Protein AF-A0A4Q6BS01-F1 (afdb_monomer_lite)

Radius of gyration: 25.56 Å; chains: 1; bounding box: 91×57×60 Å

Foldseek 3Di:
DDDDDDDDDDDDDDPDPPDPPPPDDPPPPPPVPQLQPAADAQQRDQDVPGWHFDLQWFAAAPDDQVVLLVVVQLQCQARDHSVPAARADRVCPPVFGKTKFWAWAWPPRDFAPPDQAKTKTDQQIKMKIFGGHCCCRPVVRHGRNIDIFRTKIWIDHRQWTWMWTDDPFWIWIFTAGDDQFKTKGWIWIAGCAGNVGDGGDTDTSHMTIDGPVRHTPHD

Structure (mmCIF, N/CA/C/O backbone):
data_AF-A0A4Q6BS01-F1
#
_entry.id   AF-A0A4Q6BS01-F1
#
loop_
_atom_site.group_PDB
_atom_site.id
_atom_site.type_symbol
_atom_site.label_atom_id
_atom_site.label_alt_id
_atom_site.label_comp_id
_atom_site.label_asym_id
_atom_site.label_entity_id
_atom_site.label_seq_id
_atom_site.pdbx_PDB_ins_code
_atom_site.Cartn_x
_atom_site.Cartn_y
_atom_site.Cartn_z
_atom_site.occupancy
_atom_site.B_iso_or_equiv
_atom_site.auth_seq_id
_atom_site.auth_comp_id
_atom_site.auth_asym_id
_atom_site.auth_atom_id
_atom_site.pdbx_PDB_model_num
ATOM 1 N N . MET A 1 1 ? -71.228 -30.287 6.682 1.00 44.22 1 MET A N 1
ATOM 2 C CA . MET A 1 1 ? -71.135 -31.549 7.454 1.00 44.22 1 MET A CA 1
ATOM 3 C C . MET A 1 1 ? -69.656 -31.939 7.527 1.00 44.22 1 MET A C 1
ATOM 5 O O . MET A 1 1 ? -69.111 -32.359 6.525 1.00 44.22 1 MET A O 1
ATOM 9 N N . LYS A 1 2 ? -68.886 -31.459 8.516 1.00 42.69 2 LYS A N 1
ATOM 10 C CA . LYS A 1 2 ? -68.417 -32.204 9.709 1.00 42.69 2 LYS A CA 1
ATOM 11 C C . LYS A 1 2 ? -68.174 -33.703 9.475 1.00 42.69 2 LYS A C 1
ATOM 13 O O . LYS A 1 2 ? -69.153 -34.438 9.485 1.00 42.69 2 LYS A O 1
ATOM 18 N N . ARG A 1 3 ? -66.901 -34.131 9.452 1.00 52.44 3 ARG A N 1
ATOM 19 C CA . ARG A 1 3 ? -66.360 -35.173 10.353 1.00 52.44 3 ARG A CA 1
ATOM 20 C C . ARG A 1 3 ? -64.892 -34.875 10.673 1.00 52.44 3 ARG A C 1
ATOM 22 O O . ARG A 1 3 ? -64.041 -34.836 9.797 1.00 52.44 3 ARG A O 1
ATOM 29 N N . VAL A 1 4 ? -64.669 -34.607 11.953 1.00 43.66 4 VAL A N 1
ATOM 30 C CA . VAL A 1 4 ? -63.378 -34.476 12.627 1.00 43.66 4 VAL A CA 1
ATOM 31 C C . VAL A 1 4 ? -62.941 -35.890 13.005 1.00 43.66 4 VAL A C 1
ATOM 33 O O . VAL A 1 4 ? -63.754 -36.630 13.556 1.00 43.66 4 VAL A O 1
ATOM 36 N N . VAL A 1 5 ? -61.691 -36.262 12.733 1.00 62.12 5 VAL A N 1
ATOM 37 C CA . VAL A 1 5 ? -61.080 -37.481 13.282 1.00 62.12 5 VAL A CA 1
ATOM 38 C C . VAL A 1 5 ? -59.908 -37.050 14.153 1.00 62.12 5 VAL A C 1
ATOM 40 O O . VAL A 1 5 ? -58.879 -36.595 13.664 1.00 62.12 5 VAL A O 1
ATOM 43 N N . VAL A 1 6 ? -60.129 -37.143 15.462 1.00 55.44 6 VAL A N 1
ATOM 44 C CA . VAL A 1 6 ? -59.121 -37.011 16.513 1.00 55.44 6 VAL A CA 1
ATOM 45 C C . VAL A 1 6 ? -58.484 -38.385 16.687 1.00 55.44 6 VAL A C 1
ATOM 47 O O . VAL A 1 6 ? -59.189 -39.338 17.011 1.00 55.44 6 VAL A O 1
ATOM 50 N N . VAL A 1 7 ? -57.169 -38.493 16.497 1.00 61.81 7 VAL A N 1
ATOM 51 C CA . VAL A 1 7 ? -56.395 -39.651 16.962 1.00 61.81 7 VAL A CA 1
ATOM 52 C C . VAL A 1 7 ? -55.447 -39.163 18.045 1.00 61.81 7 VAL A C 1
ATOM 54 O O . VAL A 1 7 ? -54.457 -38.485 17.791 1.00 61.81 7 VAL A O 1
ATOM 57 N N . LEU A 1 8 ? -55.834 -39.492 19.272 1.00 60.53 8 LEU A N 1
ATOM 58 C CA . LEU A 1 8 ? -55.077 -39.339 20.500 1.00 60.53 8 LEU A CA 1
ATOM 59 C C . LEU A 1 8 ? -54.201 -40.594 20.642 1.00 60.53 8 LEU A C 1
ATOM 61 O O . LEU A 1 8 ? -54.739 -41.680 20.852 1.00 60.53 8 LEU A O 1
ATOM 65 N N . MET A 1 9 ? -52.877 -40.472 20.526 1.00 59.12 9 MET A N 1
ATOM 66 C CA . MET A 1 9 ? -51.959 -41.523 20.972 1.00 59.12 9 MET A CA 1
ATOM 67 C C . MET A 1 9 ? -51.029 -40.986 22.053 1.00 59.12 9 MET A C 1
ATOM 69 O O . MET A 1 9 ? -50.261 -40.048 21.860 1.00 59.12 9 MET A O 1
ATOM 73 N N . LEU A 1 10 ? -51.191 -41.610 23.212 1.00 61.59 10 LEU A N 1
ATOM 74 C CA . LEU A 1 10 ? -50.556 -41.375 24.492 1.00 61.59 10 LEU A CA 1
ATOM 75 C C . LEU A 1 10 ? -49.435 -42.418 24.650 1.00 61.59 10 LEU A C 1
ATOM 77 O O . LEU A 1 10 ? -49.728 -43.609 24.597 1.00 61.59 10 LEU A O 1
ATOM 81 N N . ALA A 1 11 ? -48.184 -42.000 24.853 1.00 53.81 11 ALA A N 1
ATOM 82 C CA . ALA A 1 11 ? -47.108 -42.843 25.399 1.00 53.81 11 ALA A CA 1
ATOM 83 C C . ALA A 1 11 ? -45.970 -41.930 25.903 1.00 53.81 11 ALA A C 1
ATOM 85 O O . ALA A 1 11 ? -45.402 -41.171 25.126 1.00 53.81 11 ALA A O 1
ATOM 86 N N . LEU A 1 12 ? -45.791 -41.785 27.227 1.00 59.19 12 LEU A N 1
ATOM 87 C CA . LEU A 1 12 ? -44.769 -42.493 28.029 1.00 59.19 12 LEU A CA 1
ATOM 88 C C . LEU A 1 12 ? 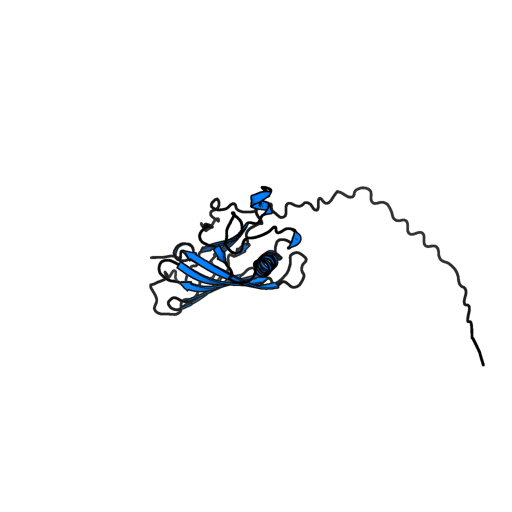-43.363 -42.303 27.419 1.00 59.19 12 LEU A C 1
ATOM 90 O O . LEU A 1 12 ? -43.044 -42.909 26.411 1.00 59.19 12 LEU A O 1
ATOM 94 N N . GLY A 1 13 ? -42.483 -41.433 27.914 1.00 49.84 13 GLY A N 1
ATOM 95 C CA . GLY A 1 13 ? -42.079 -41.279 29.309 1.00 49.84 13 GLY A CA 1
ATOM 96 C C . GLY A 1 13 ? -40.676 -41.869 29.491 1.00 49.84 13 GLY A C 1
ATOM 97 O O . GLY A 1 13 ? -40.549 -42.993 29.955 1.00 49.84 13 GLY A O 1
ATOM 98 N N . PHE A 1 14 ? -39.632 -41.110 29.139 1.00 54.34 14 PHE A N 1
ATOM 99 C CA . PHE A 1 14 ? -38.256 -41.365 29.581 1.00 54.34 14 PHE A CA 1
ATOM 100 C C . PHE A 1 14 ? -37.643 -40.056 30.086 1.00 54.34 14 PHE A C 1
ATOM 102 O O . PHE A 1 14 ? -37.253 -39.182 29.315 1.00 54.34 14 PHE A O 1
ATOM 109 N N . ALA A 1 15 ? -37.586 -39.923 31.412 1.00 51.69 15 ALA A N 1
ATOM 110 C CA . ALA A 1 15 ? -36.819 -38.894 32.095 1.00 51.69 15 ALA A CA 1
ATOM 111 C C . ALA A 1 15 ? -35.341 -39.315 32.111 1.00 51.69 15 ALA A C 1
ATOM 113 O O . ALA A 1 15 ? -34.884 -40.011 33.016 1.00 51.69 15 ALA A O 1
ATOM 114 N N . GLY A 1 16 ? -34.597 -38.917 31.080 1.00 52.47 16 GLY A N 1
ATOM 115 C CA . GLY A 1 16 ? -33.139 -38.967 31.080 1.00 52.47 16 GLY A CA 1
ATOM 116 C C . GLY A 1 16 ? -32.590 -37.747 31.811 1.00 52.47 16 GLY A C 1
ATOM 117 O O . GLY A 1 16 ? -32.533 -36.657 31.252 1.00 52.47 16 GLY A O 1
ATOM 118 N N . ILE A 1 17 ? -32.205 -37.921 33.074 1.00 55.00 17 ILE A N 1
ATOM 119 C CA . ILE A 1 17 ? -31.537 -36.892 33.873 1.00 55.00 17 ILE A CA 1
ATOM 120 C C . ILE A 1 17 ? -30.067 -36.844 33.431 1.00 55.00 17 ILE A C 1
ATOM 122 O O . ILE A 1 17 ? -29.198 -37.469 34.032 1.00 55.00 17 ILE A O 1
ATOM 126 N N . SER A 1 18 ? -29.766 -36.133 32.345 1.00 50.62 18 SER A N 1
ATOM 127 C CA . SER A 1 18 ? -28.385 -35.784 32.011 1.00 50.62 18 SER A CA 1
ATOM 128 C C . SER A 1 18 ? -27.945 -34.638 32.919 1.00 50.62 18 SER A C 1
ATOM 130 O O . SER A 1 18 ? -28.301 -33.477 32.710 1.00 50.62 18 SER A O 1
ATOM 132 N N . GLY A 1 19 ? -27.200 -34.981 33.970 1.00 41.50 19 GLY A N 1
ATOM 133 C CA . GLY A 1 19 ? -26.555 -34.018 34.848 1.00 41.50 19 GLY A CA 1
ATOM 134 C C . GLY A 1 19 ? -25.569 -33.147 34.071 1.00 41.50 19 GLY A C 1
ATOM 135 O O . GLY A 1 19 ? -24.513 -33.614 33.654 1.00 41.50 19 GLY A O 1
ATOM 136 N N . CYS A 1 20 ? -25.891 -31.863 33.923 1.00 50.00 20 CYS A N 1
ATOM 137 C CA . CYS A 1 20 ? -24.911 -30.843 33.570 1.00 50.00 20 CYS A CA 1
ATOM 138 C C . CYS A 1 20 ? -23.975 -30.665 34.772 1.00 50.00 20 CYS A C 1
ATOM 140 O O . CYS A 1 20 ? -24.284 -29.948 35.727 1.00 50.00 20 CYS A O 1
ATOM 142 N N . GLN A 1 21 ? -22.838 -31.359 34.752 1.00 46.78 21 GLN A N 1
ATOM 143 C CA . GLN A 1 21 ? -21.752 -31.079 35.678 1.00 46.78 21 GLN A CA 1
ATOM 144 C C . GLN A 1 21 ? -21.288 -29.640 35.438 1.00 46.78 21 GLN A C 1
ATOM 146 O O . GLN A 1 21 ? -20.812 -29.292 34.359 1.00 46.78 21 GLN A O 1
ATOM 151 N N . LYS A 1 22 ? -21.440 -28.789 36.459 1.00 45.00 22 LYS A N 1
ATOM 152 C CA . LYS A 1 22 ? -20.744 -27.505 36.534 1.00 45.00 22 LYS A CA 1
ATOM 153 C C . LYS A 1 22 ? -19.248 -27.790 36.434 1.00 45.00 22 LYS A C 1
ATOM 155 O O . LYS A 1 22 ? -18.639 -28.211 37.418 1.00 45.00 22 LYS A O 1
ATOM 160 N N . ALA A 1 23 ? -18.666 -27.532 35.268 1.00 41.47 23 ALA A N 1
ATOM 161 C CA . ALA A 1 23 ? -17.229 -27.403 35.120 1.00 41.47 23 ALA A CA 1
ATOM 162 C C . ALA A 1 23 ? -16.775 -26.227 36.002 1.00 41.47 23 ALA A C 1
ATOM 164 O O . ALA A 1 23 ? -16.931 -25.055 35.661 1.00 41.47 23 ALA A O 1
ATOM 165 N N . LYS A 1 24 ? -16.282 -26.549 37.201 1.00 45.69 24 LYS A N 1
ATOM 166 C CA . LYS A 1 24 ? -15.434 -25.654 37.985 1.00 45.69 24 LYS A CA 1
ATOM 167 C C . LYS A 1 24 ? -14.113 -25.526 37.224 1.00 45.69 24 LYS A C 1
ATOM 169 O O . LYS A 1 24 ? -13.590 -26.531 36.755 1.00 45.69 24 LYS A O 1
ATOM 174 N N . ASN A 1 25 ? -13.618 -24.295 37.126 1.00 47.09 25 ASN A N 1
ATOM 175 C CA . ASN A 1 25 ? -12.544 -23.822 36.242 1.00 47.09 25 ASN A CA 1
ATOM 176 C C . ASN A 1 25 ? -12.933 -23.621 34.771 1.00 47.09 25 ASN A C 1
ATOM 178 O O . ASN A 1 25 ? -12.318 -24.163 33.860 1.00 47.09 25 ASN A O 1
ATOM 182 N N . SER A 1 26 ? -13.848 -22.675 34.536 1.00 39.94 26 SER A N 1
ATOM 183 C CA . SER A 1 26 ? -13.539 -21.680 33.509 1.00 39.94 26 SER A CA 1
ATOM 184 C C . SER A 1 26 ? -12.321 -20.909 34.017 1.00 39.94 26 SER A C 1
ATOM 186 O O . SER A 1 26 ? -12.435 -19.997 34.836 1.00 39.94 26 SER A O 1
ATOM 188 N N . THR A 1 27 ? -11.131 -21.275 33.543 1.00 36.62 27 THR A N 1
ATOM 189 C CA . THR A 1 27 ? -10.145 -20.238 33.259 1.00 36.62 27 THR A CA 1
ATOM 190 C C . THR A 1 27 ? -10.916 -19.184 32.477 1.00 36.62 27 THR A C 1
ATOM 192 O O . THR A 1 27 ? -11.539 -19.505 31.461 1.00 36.62 27 THR A O 1
ATOM 195 N N . ARG A 1 28 ? -10.958 -17.943 32.976 1.00 34.41 28 ARG A N 1
ATOM 196 C CA . ARG A 1 28 ? -11.254 -16.813 32.099 1.00 34.41 28 ARG A CA 1
ATOM 197 C C . ARG A 1 28 ? -10.278 -16.971 30.941 1.00 34.41 28 ARG A C 1
ATOM 199 O O . ARG A 1 28 ? -9.092 -16.697 31.104 1.00 34.41 28 ARG A O 1
ATOM 206 N N . VAL A 1 29 ? -10.754 -17.440 29.793 1.00 41.06 29 VAL A N 1
ATOM 207 C CA . VAL A 1 29 ? -10.106 -17.068 28.550 1.00 41.06 29 VAL A CA 1
ATOM 208 C C . VAL A 1 29 ? -10.340 -15.572 28.516 1.00 41.06 29 VAL A C 1
ATOM 210 O O . VAL A 1 29 ? -11.462 -15.111 28.322 1.00 41.06 29 VAL A O 1
ATOM 213 N N . SER A 1 30 ? -9.305 -14.818 28.873 1.00 42.84 30 SER A N 1
ATOM 214 C CA . SER A 1 30 ? -9.250 -13.411 28.543 1.00 42.84 30 SER A CA 1
ATOM 215 C C . SER A 1 30 ? -9.335 -13.346 27.022 1.00 42.84 30 SER A C 1
ATOM 217 O O . SER A 1 30 ? -8.329 -13.451 26.331 1.00 42.84 30 SER A O 1
ATOM 219 N N . THR A 1 31 ? -10.547 -13.201 26.493 1.00 42.09 31 THR A N 1
ATOM 220 C CA . THR A 1 31 ? -10.791 -12.771 25.113 1.00 42.09 31 THR A CA 1
ATOM 221 C C . THR A 1 31 ? -10.512 -11.272 24.955 1.00 42.09 31 THR A C 1
ATOM 223 O O . THR A 1 31 ? -10.944 -10.660 23.991 1.00 42.09 31 THR A O 1
ATOM 226 N N . GLY A 1 32 ? -9.782 -10.666 25.898 1.00 41.50 32 GLY A N 1
ATOM 227 C CA . GLY A 1 32 ? -9.068 -9.408 25.723 1.00 41.50 32 GLY A CA 1
ATOM 228 C C . GLY A 1 32 ? -7.613 -9.667 25.338 1.00 41.50 32 GLY A C 1
ATOM 229 O O . GLY A 1 32 ? -6.714 -9.049 25.901 1.00 41.50 32 GLY A O 1
ATOM 230 N N . SER A 1 33 ? -7.354 -10.638 24.455 1.00 44.28 33 SER A N 1
ATOM 231 C CA . SER A 1 33 ? -6.044 -10.755 23.816 1.00 44.28 33 SER A CA 1
ATOM 232 C C . SER A 1 33 ? -5.773 -9.433 23.109 1.00 44.28 33 SER A C 1
ATOM 234 O O . SER A 1 33 ? -6.616 -8.981 22.341 1.00 44.28 33 SER A O 1
ATOM 236 N N . ASN A 1 34 ? -4.645 -8.792 23.413 1.00 55.47 34 ASN A N 1
ATOM 237 C CA . ASN A 1 34 ? -4.214 -7.542 22.797 1.00 55.47 34 ASN A CA 1
ATOM 238 C C . ASN A 1 34 ? -4.147 -7.689 21.266 1.00 55.47 34 ASN A C 1
ATOM 240 O O . ASN A 1 34 ? -3.080 -7.959 20.722 1.00 55.47 34 ASN A O 1
ATOM 244 N N . VAL A 1 35 ? -5.266 -7.475 20.565 1.00 66.75 35 VAL A N 1
ATOM 245 C CA . VAL A 1 35 ? -5.350 -7.512 19.091 1.00 66.75 35 VAL A CA 1
ATOM 246 C C . VAL A 1 35 ? -4.399 -6.482 18.460 1.00 66.75 35 VAL A C 1
ATOM 248 O O . VAL A 1 35 ? -4.023 -6.590 17.301 1.00 66.75 35 VAL A O 1
ATOM 251 N N . ARG A 1 36 ? -3.969 -5.499 19.260 1.00 73.19 36 ARG A N 1
ATOM 252 C CA . ARG A 1 36 ? -3.079 -4.393 18.898 1.00 73.19 36 ARG A CA 1
ATOM 253 C C . ARG A 1 36 ? -1.627 -4.557 19.376 1.00 73.19 36 ARG A C 1
ATOM 255 O O . ARG A 1 36 ? -0.789 -3.715 19.079 1.00 73.19 36 ARG A O 1
ATOM 262 N N . SER A 1 37 ? -1.282 -5.635 20.089 1.00 64.19 37 SER A N 1
ATOM 263 C CA . SER A 1 37 ? 0.108 -5.846 20.520 1.00 64.19 37 SER A CA 1
ATOM 264 C C . SER A 1 37 ? 0.974 -6.204 19.309 1.00 64.19 37 SER A C 1
ATOM 266 O O . SER A 1 37 ? 0.838 -7.285 18.742 1.00 64.19 37 SER A O 1
ATOM 268 N N . GLY A 1 38 ? 1.845 -5.279 18.894 1.00 66.69 38 GLY A N 1
ATOM 269 C CA . GLY A 1 38 ? 2.737 -5.450 17.738 1.00 66.69 38 GLY A CA 1
ATOM 270 C C . GLY A 1 38 ? 2.627 -4.366 16.664 1.00 66.69 38 GLY A C 1
ATOM 271 O O . GLY A 1 38 ? 3.300 -4.467 15.637 1.00 66.69 38 GLY A O 1
ATOM 272 N N . GLY A 1 39 ? 1.805 -3.336 16.880 1.00 62.16 39 GLY A N 1
ATOM 273 C CA . GLY A 1 39 ? 1.768 -2.160 16.020 1.00 62.16 39 GLY A CA 1
ATOM 274 C C . GLY A 1 39 ? 3.104 -1.409 15.953 1.00 62.16 39 GLY A C 1
ATOM 275 O O . GLY A 1 39 ? 3.870 -1.359 16.914 1.00 62.16 39 GLY A O 1
ATOM 276 N N . ILE A 1 40 ? 3.367 -0.791 14.804 1.00 66.62 40 ILE A N 1
ATOM 277 C CA . ILE A 1 40 ? 4.510 0.102 14.573 1.00 66.62 40 ILE A CA 1
ATOM 278 C C . ILE A 1 40 ? 4.032 1.545 14.734 1.00 66.62 40 ILE A C 1
ATOM 280 O O . ILE A 1 40 ? 3.010 1.886 14.156 1.00 66.62 40 ILE A O 1
ATOM 284 N N . ALA A 1 41 ? 4.749 2.395 15.477 1.00 66.62 41 ALA A N 1
ATOM 285 C CA . ALA A 1 41 ? 4.428 3.823 15.577 1.00 66.62 41 ALA A CA 1
ATOM 286 C C . ALA A 1 41 ? 4.931 4.620 14.346 1.00 66.62 41 ALA A C 1
ATOM 288 O O . ALA A 1 41 ? 5.978 4.273 13.779 1.00 66.62 41 ALA A O 1
ATOM 289 N N . PRO A 1 42 ? 4.262 5.725 13.947 1.00 63.09 42 PRO A N 1
ATOM 290 C CA . PRO A 1 42 ? 4.660 6.499 12.773 1.00 63.09 42 PRO A CA 1
ATOM 291 C C . PRO A 1 42 ? 6.086 7.047 12.915 1.00 63.09 42 PRO A C 1
ATOM 293 O O . PRO A 1 42 ? 6.402 7.708 13.902 1.00 63.09 42 PRO A O 1
ATOM 296 N N . GLY A 1 43 ? 6.944 6.803 11.919 1.00 59.16 43 GLY A N 1
ATOM 297 C CA . GLY A 1 43 ? 8.330 7.292 11.904 1.00 59.16 43 GLY A CA 1
ATOM 298 C C . GLY A 1 43 ? 9.287 6.601 12.885 1.00 59.16 43 GLY A C 1
ATOM 299 O O . GLY A 1 43 ? 10.441 7.009 12.976 1.00 59.16 43 GLY A O 1
ATOM 300 N N . SER A 1 44 ? 8.842 5.563 13.604 1.00 55.81 44 SER A N 1
ATOM 301 C CA . SER A 1 44 ? 9.623 4.913 14.667 1.00 55.81 44 SER A CA 1
ATOM 302 C C . SER A 1 44 ? 10.260 3.579 14.262 1.00 55.81 44 SER A C 1
ATOM 304 O O . SER A 1 44 ? 10.944 2.969 15.086 1.00 55.81 44 SER A O 1
ATOM 306 N N . THR A 1 45 ? 10.037 3.063 13.048 1.00 53.50 45 THR A N 1
ATOM 307 C CA . THR A 1 45 ? 10.466 1.691 12.728 1.00 53.50 45 THR A CA 1
ATOM 308 C C . THR A 1 45 ? 11.021 1.554 11.319 1.00 53.50 45 THR A C 1
ATOM 310 O O . THR A 1 45 ? 10.319 1.746 10.331 1.00 53.50 45 THR A O 1
ATOM 313 N N . THR A 1 46 ? 12.292 1.166 11.257 1.00 57.22 46 THR A N 1
ATOM 314 C CA . THR A 1 46 ? 12.877 0.428 10.141 1.00 57.22 46 THR A CA 1
ATOM 315 C C . THR A 1 46 ? 12.520 -1.042 10.309 1.00 57.22 46 THR A C 1
ATOM 317 O O . THR A 1 46 ? 12.838 -1.631 11.346 1.00 57.22 46 THR A O 1
ATOM 320 N N . THR A 1 47 ? 11.889 -1.663 9.312 1.00 65.62 47 THR A N 1
ATOM 321 C CA . THR A 1 47 ? 11.836 -3.136 9.259 1.0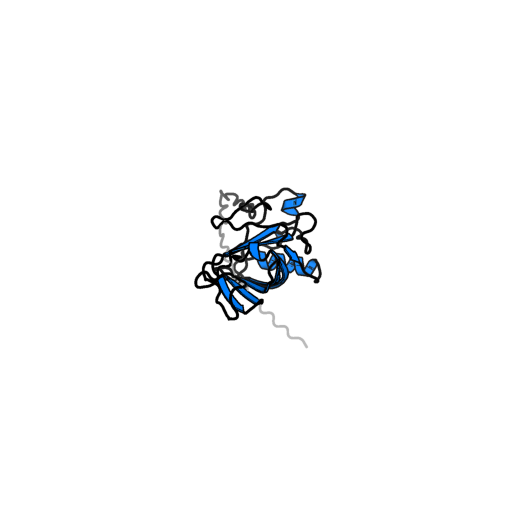0 65.62 47 THR A CA 1
ATOM 322 C C . THR A 1 47 ? 13.261 -3.712 9.277 1.00 65.62 47 THR A C 1
ATOM 324 O O . THR A 1 47 ? 14.218 -2.980 9.005 1.00 65.62 47 THR A O 1
ATOM 327 N N . PRO A 1 48 ? 13.456 -5.025 9.516 1.00 63.66 48 PRO A N 1
ATOM 328 C CA . PRO A 1 48 ? 14.775 -5.653 9.363 1.00 63.66 48 PRO A CA 1
ATOM 329 C C . PRO A 1 48 ? 15.435 -5.397 7.995 1.00 63.66 48 PRO A C 1
ATOM 331 O O . PRO A 1 48 ? 16.654 -5.440 7.873 1.00 63.66 48 PRO A O 1
ATOM 334 N N . SER A 1 49 ? 14.630 -5.104 6.972 1.00 65.94 49 SER A N 1
ATOM 335 C CA . SER A 1 49 ? 15.048 -4.746 5.615 1.00 65.94 49 SER A CA 1
ATOM 336 C C . SER A 1 49 ? 15.246 -3.243 5.371 1.00 65.94 49 SER A C 1
ATOM 338 O O . SER A 1 49 ? 15.547 -2.842 4.247 1.00 65.94 49 SER A O 1
ATOM 340 N N . GLY A 1 50 ? 15.099 -2.405 6.400 1.00 75.75 50 GLY A N 1
ATOM 341 C CA . GLY A 1 50 ? 15.302 -0.959 6.326 1.00 75.75 50 GLY A CA 1
ATOM 342 C C . GLY A 1 50 ? 14.129 -0.165 5.744 1.00 75.75 50 GLY A C 1
ATOM 343 O O . GLY A 1 50 ? 14.301 1.019 5.467 1.00 75.75 50 GLY A O 1
ATOM 344 N N . ILE A 1 51 ? 12.949 -0.771 5.560 1.00 81.94 51 ILE A N 1
ATOM 345 C CA . ILE A 1 51 ? 11.755 -0.063 5.075 1.00 81.94 51 ILE A CA 1
ATOM 346 C C . ILE A 1 51 ? 11.319 0.940 6.136 1.00 81.94 51 ILE A C 1
ATOM 348 O O . ILE A 1 51 ? 11.124 0.568 7.294 1.00 81.94 51 ILE A O 1
ATOM 352 N N . GLN A 1 52 ? 11.135 2.193 5.725 1.00 78.12 52 GLN A N 1
ATOM 353 C CA . GLN A 1 52 ? 10.602 3.257 6.567 1.00 78.12 52 GLN A CA 1
ATOM 354 C C . GLN A 1 52 ? 9.188 3.621 6.118 1.00 78.12 52 GLN A C 1
ATOM 356 O O . GLN A 1 52 ? 8.934 3.826 4.931 1.00 78.12 52 GLN A O 1
ATOM 361 N N . LEU A 1 53 ? 8.274 3.736 7.080 1.00 79.31 53 LEU A N 1
ATOM 362 C CA . LEU A 1 53 ? 6.967 4.349 6.855 1.00 79.31 53 LEU A CA 1
ATOM 363 C C . LEU A 1 53 ? 7.143 5.865 6.852 1.00 79.31 53 LEU A C 1
ATOM 365 O O . LEU A 1 53 ? 7.394 6.465 7.902 1.00 79.31 53 LEU A O 1
ATOM 369 N N . THR A 1 54 ? 7.016 6.491 5.688 1.00 67.62 54 THR A N 1
ATOM 370 C CA . THR A 1 54 ? 7.036 7.951 5.586 1.00 67.62 54 THR A CA 1
ATOM 371 C C . THR A 1 54 ? 5.614 8.490 5.717 1.00 67.62 54 THR A C 1
ATOM 373 O O . THR A 1 54 ? 4.664 7.932 5.171 1.00 67.62 54 THR A O 1
ATOM 376 N N . LYS A 1 55 ? 5.436 9.595 6.453 1.00 66.44 55 LYS A N 1
ATOM 377 C CA . LYS A 1 55 ? 4.113 10.240 6.594 1.00 66.44 55 LYS A CA 1
ATOM 378 C C . LYS A 1 55 ? 3.567 10.771 5.265 1.00 66.44 55 LYS A C 1
ATOM 380 O O . LYS A 1 55 ? 2.363 10.931 5.122 1.00 66.44 55 LYS A O 1
ATOM 385 N N . GLU A 1 56 ? 4.460 11.030 4.315 1.00 62.06 56 GLU A N 1
ATOM 386 C CA . GLU A 1 56 ? 4.149 11.486 2.959 1.00 62.06 56 GLU A CA 1
ATOM 387 C C . GLU A 1 56 ? 3.641 10.360 2.053 1.00 62.06 56 GLU A C 1
ATOM 389 O O . GLU A 1 56 ? 3.136 10.637 0.971 1.00 62.06 56 GLU A O 1
ATOM 394 N N . ALA A 1 57 ? 3.790 9.100 2.473 1.00 69.81 57 ALA A N 1
ATOM 395 C CA . ALA A 1 57 ? 3.363 7.945 1.711 1.00 69.81 57 ALA A CA 1
ATOM 396 C C . ALA A 1 57 ? 1.996 7.451 2.188 1.00 69.81 57 ALA A C 1
ATOM 398 O O . ALA A 1 57 ? 1.895 6.489 2.952 1.00 69.81 57 ALA A O 1
ATOM 399 N N . ASN A 1 58 ? 0.937 8.126 1.744 1.00 81.00 58 ASN A N 1
ATOM 400 C CA . ASN A 1 58 ? -0.429 7.851 2.173 1.00 81.00 58 ASN A CA 1
ATOM 401 C C . ASN A 1 58 ? -1.339 7.358 1.039 1.00 81.00 58 ASN A C 1
ATOM 403 O O . ASN A 1 58 ? -1.153 7.669 -0.142 1.00 81.00 58 ASN A O 1
ATOM 407 N N . VAL A 1 59 ? -2.362 6.594 1.427 1.00 82.62 59 VAL A N 1
ATOM 408 C CA . VAL A 1 59 ? -3.506 6.283 0.562 1.00 82.62 59 VAL A CA 1
ATOM 409 C C . VAL A 1 59 ? -4.591 7.323 0.788 1.00 82.62 59 VAL A C 1
ATOM 411 O O . VAL A 1 59 ? -4.953 7.628 1.923 1.00 82.62 59 VAL A O 1
ATOM 414 N N . THR A 1 60 ? -5.117 7.848 -0.310 1.00 85.94 60 THR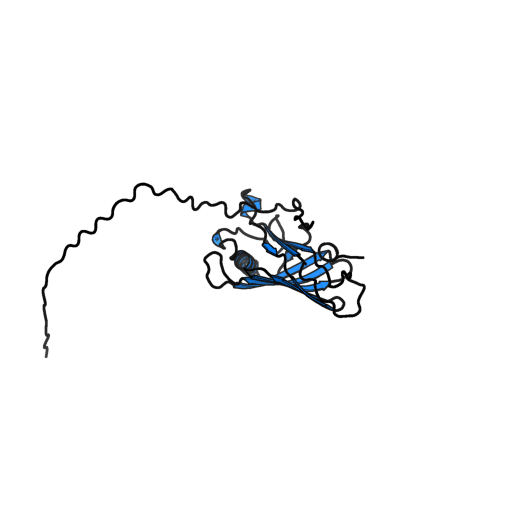 A N 1
ATOM 415 C CA . THR A 1 60 ? -6.226 8.794 -0.340 1.00 85.94 60 THR A CA 1
ATOM 416 C C . THR A 1 60 ? -7.310 8.312 -1.281 1.00 85.94 60 THR A C 1
ATOM 418 O O . THR A 1 60 ? -7.042 7.578 -2.227 1.00 85.94 60 THR A O 1
ATOM 421 N N . THR A 1 61 ? -8.550 8.732 -1.068 1.00 83.25 61 THR A N 1
ATOM 422 C CA . THR A 1 61 ? -9.613 8.488 -2.046 1.00 83.25 61 THR A CA 1
ATOM 423 C C . THR A 1 61 ? -10.499 9.714 -2.229 1.00 83.25 61 THR A C 1
ATOM 425 O O . THR A 1 61 ? -10.696 10.519 -1.309 1.00 83.25 61 THR A O 1
ATOM 428 N N . THR A 1 62 ? -11.019 9.859 -3.448 1.00 75.00 62 THR A N 1
ATOM 429 C CA . THR A 1 62 ? -12.088 10.805 -3.789 1.00 75.00 62 THR A CA 1
ATOM 430 C C . THR A 1 62 ? -13.468 10.283 -3.406 1.00 75.00 62 THR A C 1
ATOM 432 O O . THR A 1 62 ? -14.420 11.059 -3.409 1.00 75.00 62 THR A O 1
ATOM 435 N N . ASP A 1 63 ? -13.575 8.995 -3.077 1.00 85.19 63 ASP A N 1
ATOM 436 C CA . ASP A 1 63 ? -14.812 8.374 -2.616 1.00 85.19 63 ASP A CA 1
ATOM 437 C C . ASP A 1 63 ? -15.228 8.896 -1.233 1.00 85.19 63 ASP A C 1
ATOM 439 O O . ASP A 1 63 ? -14.514 9.661 -0.569 1.00 85.19 63 ASP A O 1
ATOM 443 N N . SER A 1 64 ? -16.412 8.475 -0.784 1.00 91.19 64 SER A N 1
ATOM 444 C CA . SER A 1 64 ? -16.903 8.828 0.544 1.00 91.19 64 SER A CA 1
ATOM 445 C C . SER A 1 64 ? -15.979 8.278 1.640 1.00 91.19 64 SER A C 1
ATOM 447 O O . SER A 1 64 ? -15.364 7.217 1.512 1.00 91.19 64 SER A O 1
ATOM 449 N N . GLN A 1 65 ? -15.910 8.999 2.762 1.00 92.25 65 GLN A N 1
ATOM 450 C CA . GLN A 1 65 ? -15.195 8.549 3.961 1.00 92.25 65 GLN A CA 1
ATOM 451 C C . GLN A 1 65 ? -15.718 7.193 4.467 1.00 92.25 65 GLN A C 1
ATOM 453 O O . GLN A 1 65 ? -14.949 6.403 5.003 1.00 92.25 65 GLN A O 1
ATOM 458 N N . GLU A 1 66 ? -17.006 6.911 4.272 1.00 93.19 66 GLU A N 1
ATOM 459 C CA . GLU A 1 66 ? -17.623 5.631 4.623 1.00 93.19 66 GLU A CA 1
ATOM 460 C C . GLU A 1 66 ? -17.082 4.480 3.763 1.00 93.19 66 GLU A C 1
ATOM 462 O O . GLU A 1 66 ? -16.626 3.479 4.310 1.00 93.19 66 GLU A O 1
ATOM 467 N N . SER A 1 67 ? -17.036 4.639 2.435 1.00 92.31 67 SER A N 1
ATOM 468 C CA . SER A 1 67 ? -16.472 3.622 1.536 1.00 92.31 67 SER A CA 1
ATOM 469 C C . SER A 1 67 ? -14.990 3.377 1.814 1.00 92.31 67 SER A C 1
ATOM 471 O O . SER A 1 67 ? -14.542 2.232 1.808 1.00 92.31 67 SER A O 1
ATOM 473 N N . PHE A 1 68 ? -14.235 4.440 2.110 1.00 94.31 68 PHE A N 1
ATOM 474 C CA . PHE A 1 68 ? -12.840 4.311 2.524 1.00 94.31 68 PHE A CA 1
ATOM 475 C C . PHE A 1 68 ? -12.708 3.506 3.820 1.00 94.31 68 PHE A C 1
ATOM 477 O O . PHE A 1 68 ? -11.926 2.561 3.872 1.00 94.31 68 PHE A O 1
ATOM 484 N N . GLN A 1 69 ? -13.496 3.841 4.847 1.00 95.06 69 GLN A N 1
ATOM 485 C CA . GLN A 1 69 ? -13.483 3.139 6.131 1.00 95.06 69 GLN A CA 1
ATOM 486 C C . GLN A 1 69 ? -13.821 1.653 5.968 1.00 95.06 69 GLN A C 1
ATOM 488 O O . GLN A 1 69 ? -13.153 0.810 6.567 1.00 95.06 69 GLN A O 1
ATOM 493 N N . LEU A 1 70 ? -14.822 1.327 5.144 1.00 94.81 70 LEU A N 1
ATOM 494 C CA . LEU A 1 70 ? -15.159 -0.058 4.816 1.00 94.81 70 LEU A CA 1
ATOM 495 C C . LEU A 1 70 ? -13.975 -0.761 4.148 1.00 94.81 70 LEU A C 1
ATOM 497 O O . LEU A 1 70 ? -13.568 -1.821 4.608 1.00 94.81 70 LEU A O 1
ATOM 501 N N . GLY A 1 71 ? -13.350 -0.134 3.148 1.00 95.50 71 GLY A N 1
ATOM 502 C CA . GLY A 1 71 ? -12.173 -0.692 2.480 1.00 95.50 71 GLY A CA 1
ATOM 503 C C . GLY A 1 71 ? -10.976 -0.916 3.412 1.00 95.50 71 GLY A C 1
ATOM 504 O O . GLY A 1 71 ? -10.269 -1.910 3.265 1.00 95.50 71 GLY A O 1
ATOM 505 N N . VAL A 1 72 ? -10.754 -0.033 4.393 1.00 95.50 72 VAL A N 1
ATOM 506 C CA . VAL A 1 72 ? -9.725 -0.234 5.430 1.00 95.50 72 VAL A CA 1
ATOM 507 C C . VAL A 1 72 ? -10.068 -1.435 6.310 1.00 95.50 72 VAL A C 1
ATOM 509 O O . VAL A 1 72 ? -9.195 -2.249 6.602 1.00 95.50 72 VAL A O 1
ATOM 512 N N . GLY A 1 73 ? -11.334 -1.565 6.704 1.00 94.94 73 GLY A N 1
ATOM 513 C CA . GLY A 1 73 ? -11.826 -2.728 7.431 1.00 94.94 73 GLY A CA 1
ATOM 514 C C . GLY A 1 73 ? -11.570 -4.030 6.672 1.00 94.94 73 GLY A C 1
ATOM 515 O O . GLY A 1 73 ? -10.969 -4.951 7.208 1.00 94.94 73 GLY A O 1
ATOM 516 N N . ASP A 1 74 ? -11.952 -4.075 5.399 1.00 94.75 74 ASP A N 1
ATOM 517 C CA . ASP A 1 74 ? -11.811 -5.231 4.502 1.00 94.75 74 ASP A CA 1
ATOM 518 C C . ASP A 1 74 ? -10.356 -5.652 4.284 1.00 94.75 74 ASP A C 1
ATOM 520 O O . ASP A 1 74 ? -10.048 -6.846 4.242 1.00 94.75 74 ASP A O 1
ATOM 524 N N . LEU A 1 75 ? -9.460 -4.669 4.174 1.00 95.38 75 LEU A N 1
ATOM 525 C CA . LEU A 1 75 ? -8.019 -4.885 4.093 1.00 95.38 75 LEU A CA 1
ATOM 526 C C . LEU A 1 75 ? -7.476 -5.552 5.367 1.00 95.38 75 LEU A C 1
ATOM 528 O O . LEU A 1 75 ? -6.611 -6.424 5.290 1.00 95.38 75 LEU A O 1
ATOM 532 N N . LEU A 1 76 ? -7.971 -5.134 6.534 1.00 93.94 76 LEU A N 1
ATOM 533 C CA . LEU A 1 76 ? -7.498 -5.584 7.843 1.00 93.94 76 LEU A CA 1
ATOM 534 C C . LEU A 1 76 ? -8.181 -6.858 8.348 1.00 93.94 76 LEU A C 1
ATOM 536 O O . LEU A 1 76 ? -7.649 -7.496 9.256 1.00 93.94 76 LEU A O 1
ATOM 540 N N . GLU A 1 77 ? -9.305 -7.261 7.752 1.00 88.94 77 GLU A N 1
ATOM 541 C CA . GLU A 1 77 ? -10.113 -8.411 8.178 1.00 88.94 77 GLU A CA 1
ATOM 542 C C . GLU A 1 77 ? -9.320 -9.720 8.259 1.00 88.94 77 GLU A C 1
ATOM 544 O O . GLU A 1 77 ? -9.699 -10.600 9.019 1.00 88.94 77 GLU A O 1
ATOM 549 N N . GLY A 1 78 ? -8.203 -9.870 7.538 1.00 84.06 78 GLY A N 1
ATOM 550 C CA . GLY A 1 78 ? -7.314 -11.034 7.676 1.00 84.06 78 GLY A CA 1
ATOM 551 C C . GLY A 1 78 ? -6.539 -11.098 9.004 1.00 84.06 78 GLY A C 1
ATOM 552 O O . GLY A 1 78 ? -5.989 -12.147 9.336 1.00 84.06 78 GLY A O 1
ATOM 553 N N . GLN A 1 79 ? -6.483 -9.997 9.758 1.00 86.19 79 GLN A N 1
ATOM 554 C CA . GLN A 1 79 ? -5.698 -9.836 10.989 1.00 86.19 79 GLN A CA 1
ATOM 555 C C . GLN A 1 79 ? -6.554 -9.413 12.191 1.00 86.19 79 GLN A C 1
ATOM 557 O O . GLN A 1 79 ? -6.329 -9.885 13.305 1.00 86.19 79 GLN A O 1
ATOM 562 N N . VAL A 1 80 ? -7.524 -8.522 11.977 1.00 89.06 80 VAL A N 1
ATOM 563 C CA . VAL A 1 80 ? -8.372 -7.934 13.018 1.00 89.06 80 VAL A CA 1
ATOM 564 C C . VAL A 1 80 ? -9.792 -7.745 12.490 1.00 89.06 80 VAL A C 1
ATOM 566 O O . VAL A 1 80 ? -9.981 -7.322 11.355 1.00 89.06 80 VAL A O 1
ATOM 569 N N . ALA A 1 81 ? -10.799 -8.043 13.315 1.00 88.31 81 ALA A N 1
ATOM 570 C CA . ALA A 1 81 ? -12.190 -7.793 12.942 1.00 88.31 81 ALA A CA 1
ATOM 571 C C . ALA A 1 81 ? -12.457 -6.287 12.804 1.00 88.31 81 ALA A C 1
ATOM 573 O O . ALA A 1 81 ? -11.960 -5.499 13.615 1.00 88.31 81 ALA A O 1
ATOM 574 N N . ARG A 1 82 ? -13.309 -5.897 11.848 1.00 89.38 82 ARG A N 1
ATOM 575 C CA . ARG A 1 82 ? -13.721 -4.499 11.609 1.00 89.38 82 ARG A CA 1
ATOM 576 C C . ARG A 1 82 ? -14.125 -3.738 12.874 1.00 89.38 82 ARG A C 1
ATOM 578 O O . ARG A 1 82 ? -13.746 -2.582 13.019 1.00 89.38 82 ARG A O 1
ATOM 585 N N . ASP A 1 83 ? -14.831 -4.385 13.801 1.00 88.50 83 ASP A N 1
ATOM 586 C CA . ASP A 1 83 ? -15.325 -3.758 15.040 1.00 88.50 83 ASP A CA 1
ATOM 587 C C . ASP A 1 83 ? -14.201 -3.289 15.982 1.00 88.50 83 ASP A C 1
ATOM 589 O O . ASP A 1 83 ? -14.428 -2.474 16.876 1.00 88.50 83 ASP A O 1
ATOM 593 N N . TYR A 1 84 ? -12.976 -3.786 15.791 1.00 89.62 84 TYR A N 1
ATOM 594 C CA . TYR A 1 84 ? -11.798 -3.366 16.548 1.00 89.62 84 TYR A CA 1
ATOM 595 C C . TYR A 1 84 ? -10.984 -2.282 15.839 1.00 89.62 84 TYR A C 1
ATOM 597 O O . TYR A 1 84 ? -9.919 -1.924 16.345 1.00 89.62 84 TYR A O 1
ATOM 605 N N . VAL A 1 85 ? -11.450 -1.760 14.702 1.00 91.81 85 VAL A N 1
ATOM 606 C CA . VAL A 1 85 ? -10.806 -0.685 13.939 1.00 91.81 85 VAL A CA 1
ATOM 607 C C . VAL A 1 85 ? -11.576 0.615 14.173 1.00 91.81 85 VAL A C 1
ATOM 609 O O . VAL A 1 85 ? -12.762 0.719 13.871 1.00 91.81 85 VAL A O 1
ATOM 612 N N . GLY A 1 86 ? -10.899 1.618 14.730 1.00 93.50 86 GLY A N 1
ATOM 613 C CA . GLY A 1 86 ? -11.444 2.962 14.904 1.00 93.50 86 GLY A CA 1
ATOM 614 C C . GLY A 1 86 ? -11.593 3.708 13.573 1.00 93.50 86 GLY A C 1
ATOM 615 O O . GLY A 1 86 ? -11.364 3.169 12.490 1.00 93.50 86 GLY A O 1
ATOM 616 N N . ALA A 1 87 ? -11.941 4.991 13.640 1.00 94.19 87 ALA A N 1
ATOM 617 C CA . ALA A 1 87 ? -12.049 5.820 12.443 1.00 94.19 87 ALA A CA 1
ATOM 618 C C . ALA A 1 87 ? -10.666 6.072 11.817 1.00 94.19 87 ALA A C 1
ATOM 620 O O . ALA A 1 87 ? -9.720 6.433 12.521 1.00 94.19 87 ALA A O 1
ATOM 621 N N . VAL A 1 88 ? -10.559 5.920 10.497 1.00 93.62 88 VAL A N 1
ATOM 622 C CA . VAL A 1 88 ? -9.326 6.104 9.719 1.00 93.62 88 VAL A CA 1
ATOM 623 C C . VAL A 1 88 ? -9.547 7.182 8.662 1.00 93.62 88 VAL A C 1
ATOM 625 O O . VAL A 1 88 ? -10.365 7.019 7.760 1.00 93.62 88 VAL A O 1
ATOM 628 N N . SER A 1 89 ? -8.817 8.296 8.744 1.00 92.69 89 SER A N 1
ATOM 629 C CA . SER A 1 89 ? -8.953 9.407 7.793 1.00 92.69 89 SER A CA 1
ATOM 630 C C . SER A 1 89 ? -8.513 9.024 6.378 1.00 92.69 89 SER A C 1
ATOM 632 O O . SER A 1 89 ? -7.401 8.536 6.166 1.00 92.69 89 SER A O 1
ATOM 634 N N . ARG A 1 90 ? -9.353 9.344 5.384 1.00 89.12 90 ARG A N 1
ATOM 635 C CA . ARG A 1 90 ? -9.037 9.196 3.950 1.00 89.12 90 ARG A CA 1
ATOM 636 C C . ARG A 1 90 ? -8.006 10.191 3.418 1.00 89.12 90 ARG A C 1
ATOM 638 O O . ARG A 1 90 ? -7.632 10.109 2.255 1.00 89.12 90 ARG A O 1
ATOM 645 N N . SER A 1 91 ? -7.611 11.186 4.208 1.00 83.56 91 SER A N 1
ATOM 646 C CA . SER A 1 91 ? -6.644 12.218 3.807 1.00 83.56 91 SER A CA 1
ATOM 647 C C . SER A 1 91 ? -5.348 12.162 4.606 1.00 83.56 91 SER A C 1
ATOM 649 O O . SER A 1 91 ? -4.527 13.065 4.482 1.00 83.56 91 SER A O 1
ATOM 651 N N . ALA A 1 92 ? -5.162 11.125 5.430 1.00 76.06 92 ALA A N 1
ATOM 652 C CA . ALA A 1 92 ? -4.084 11.048 6.415 1.00 76.06 92 ALA A CA 1
ATOM 653 C C . ALA A 1 92 ? -4.037 12.255 7.386 1.00 76.06 92 ALA A C 1
ATOM 655 O O . ALA A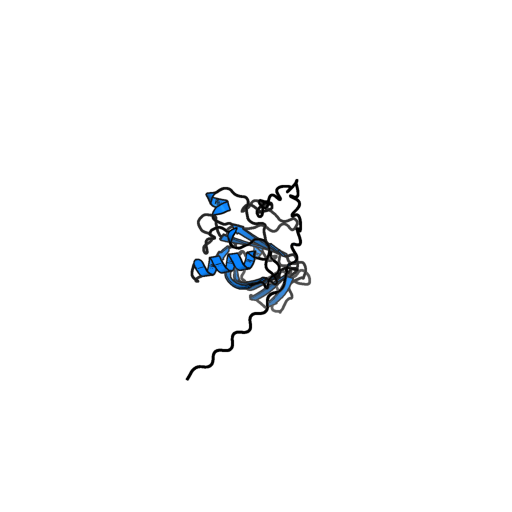 1 92 ? -2.991 12.576 7.955 1.00 76.06 92 ALA A O 1
ATOM 656 N N . SER A 1 93 ? -5.166 12.959 7.546 1.00 72.12 93 SER A N 1
ATOM 657 C CA . SER A 1 93 ? -5.284 14.091 8.466 1.00 72.12 93 SER A CA 1
ATOM 658 C C . SER A 1 93 ? -5.426 13.595 9.904 1.00 72.12 93 SER A C 1
ATOM 660 O O . SER A 1 93 ? -5.831 12.457 10.157 1.00 72.12 93 SER A O 1
ATOM 662 N N . ASP A 1 94 ? -5.085 14.457 10.862 1.00 71.50 94 ASP A N 1
ATOM 663 C CA . ASP A 1 94 ? -5.364 14.219 12.286 1.00 71.50 94 ASP A CA 1
ATOM 664 C C . ASP A 1 94 ? -4.645 12.985 12.871 1.00 71.50 94 ASP A C 1
ATOM 666 O O . ASP A 1 94 ? -5.072 12.397 13.863 1.00 71.50 94 ASP A O 1
ATOM 670 N N . GLY A 1 95 ? -3.534 12.575 12.244 1.00 79.88 95 GLY A N 1
ATOM 671 C CA . GLY A 1 95 ? -2.698 11.459 12.696 1.00 79.88 95 GLY A CA 1
ATOM 672 C C . GLY A 1 95 ? -3.278 10.064 12.436 1.00 79.88 95 GLY A C 1
ATOM 673 O O . GLY A 1 95 ? -2.682 9.083 12.873 1.00 79.88 95 GLY A O 1
ATOM 674 N N . THR A 1 96 ? -4.405 9.965 11.726 1.00 90.19 96 THR A N 1
ATOM 675 C CA . THR A 1 96 ? -5.019 8.694 11.304 1.00 90.19 96 THR A CA 1
ATOM 676 C C . THR A 1 96 ? -4.865 8.519 9.798 1.00 90.19 96 THR A C 1
ATOM 678 O O . THR A 1 96 ? -4.774 9.511 9.084 1.00 90.19 96 THR A O 1
ATOM 681 N N . GLY A 1 97 ? -4.828 7.289 9.293 1.00 92.31 97 GLY A N 1
ATOM 682 C CA . GLY A 1 97 ? -4.703 7.017 7.861 1.00 92.31 97 GLY A CA 1
ATOM 683 C C . GLY A 1 97 ? -4.050 5.675 7.550 1.00 92.31 97 GLY A C 1
ATOM 684 O O . GLY A 1 97 ? -3.678 4.918 8.448 1.00 92.31 97 GLY A O 1
ATOM 685 N N . VAL A 1 98 ? -3.884 5.413 6.255 1.00 93.00 98 VAL A N 1
ATOM 686 C CA . VAL A 1 98 ? -3.156 4.250 5.735 1.00 93.00 98 VAL A CA 1
ATOM 687 C C . VAL A 1 98 ? -1.834 4.717 5.147 1.00 93.00 98 VAL A C 1
ATOM 689 O O . VAL A 1 98 ? -1.815 5.537 4.227 1.00 93.00 98 VAL A O 1
ATOM 692 N N . PHE A 1 99 ? -0.743 4.183 5.685 1.00 91.31 99 PHE A N 1
ATOM 693 C CA . PHE A 1 99 ? 0.625 4.562 5.353 1.00 91.31 99 PHE A CA 1
ATOM 694 C C . PHE A 1 99 ? 1.356 3.386 4.728 1.00 91.31 99 PHE A C 1
ATOM 696 O O . PHE A 1 99 ? 1.223 2.250 5.190 1.00 91.31 99 PHE A O 1
ATOM 703 N N . ILE A 1 100 ? 2.139 3.669 3.693 1.00 91.50 100 ILE A N 1
ATOM 704 C CA . ILE A 1 100 ? 2.829 2.659 2.897 1.00 91.50 100 ILE A CA 1
ATOM 705 C C . ILE A 1 100 ? 4.334 2.904 2.962 1.00 91.50 100 ILE A C 1
ATOM 707 O O . ILE A 1 100 ? 4.812 4.019 2.797 1.00 91.50 100 ILE A O 1
ATOM 711 N N . GLY A 1 101 ? 5.093 1.836 3.152 1.00 91.00 101 GLY A N 1
ATOM 712 C CA . GLY A 1 101 ? 6.525 1.786 2.900 1.00 91.00 101 GLY A CA 1
ATOM 713 C C . GLY A 1 101 ? 6.828 0.542 2.081 1.00 91.00 101 GLY A C 1
ATOM 714 O O . GLY A 1 101 ? 6.086 -0.436 2.125 1.00 91.00 101 GLY A O 1
ATOM 715 N N . GLY A 1 102 ? 7.916 0.538 1.327 1.00 92.06 102 GLY A N 1
ATOM 716 C CA . GLY A 1 102 ? 8.292 -0.663 0.598 1.00 92.06 102 GLY A CA 1
ATOM 717 C C . GLY A 1 102 ? 9.724 -0.632 0.120 1.00 92.06 102 GLY A C 1
ATOM 718 O O . GLY A 1 102 ? 10.420 0.372 0.232 1.00 92.06 102 GLY A O 1
ATOM 719 N N . LYS A 1 103 ? 10.145 -1.763 -0.427 1.00 93.69 103 LYS A N 1
ATOM 720 C CA . LYS A 1 103 ? 11.409 -1.920 -1.125 1.00 93.69 103 LYS A CA 1
ATOM 721 C C . LYS A 1 103 ? 11.149 -2.772 -2.357 1.00 93.69 103 LYS A C 1
ATOM 723 O O . LYS A 1 103 ? 10.975 -3.983 -2.253 1.00 93.69 103 LYS A O 1
ATOM 728 N N . VAL A 1 104 ? 11.113 -2.128 -3.514 1.00 94.69 104 VAL A N 1
ATOM 729 C CA . VAL A 1 104 ? 10.951 -2.769 -4.813 1.00 94.69 104 VAL A CA 1
ATOM 730 C C . VAL A 1 104 ? 12.307 -2.872 -5.486 1.00 94.69 104 VAL A C 1
ATOM 732 O O . VAL A 1 104 ? 12.945 -1.869 -5.819 1.00 94.69 104 VAL A O 1
ATOM 735 N N . GLU A 1 105 ? 12.732 -4.111 -5.690 1.00 94.44 105 GLU A N 1
ATOM 736 C CA . GLU A 1 105 ? 13.892 -4.458 -6.495 1.00 94.44 105 GLU A CA 1
ATOM 737 C C . GLU A 1 105 ? 13.419 -4.941 -7.867 1.00 94.44 105 GLU A C 1
ATOM 739 O O . GLU A 1 105 ? 12.394 -5.609 -7.999 1.00 94.44 105 GLU A O 1
ATOM 744 N N . LEU A 1 106 ? 14.163 -4.583 -8.907 1.00 94.25 106 LEU A N 1
ATOM 745 C CA . LEU A 1 106 ? 13.949 -5.112 -10.247 1.00 94.25 106 LEU A CA 1
ATOM 746 C C . LEU A 1 106 ? 14.860 -6.316 -10.463 1.00 94.25 106 LEU A C 1
ATOM 748 O O . LEU A 1 106 ? 15.949 -6.395 -9.879 1.00 94.25 106 LEU A O 1
ATOM 752 N N . GLU A 1 107 ? 14.436 -7.248 -11.315 1.00 92.50 107 GLU A N 1
ATOM 753 C CA . GLU A 1 107 ? 15.285 -8.371 -11.701 1.00 92.50 107 GLU A CA 1
ATOM 754 C C . GLU A 1 107 ? 16.641 -7.877 -12.227 1.00 92.50 107 GLU A C 1
ATOM 756 O O . GLU A 1 107 ? 16.763 -6.814 -12.842 1.00 92.50 107 GLU A O 1
ATOM 761 N N . ASN A 1 108 ? 17.694 -8.641 -11.931 1.00 87.12 108 ASN A N 1
ATOM 762 C CA . ASN A 1 108 ? 19.086 -8.298 -12.246 1.00 87.12 108 ASN A CA 1
ATOM 763 C C . ASN A 1 108 ? 19.604 -7.010 -11.571 1.00 87.12 108 ASN A C 1
ATOM 765 O O . ASN A 1 108 ? 20.621 -6.458 -11.990 1.00 87.12 108 ASN A O 1
ATOM 769 N N . GLY A 1 109 ? 18.930 -6.520 -10.523 1.00 83.31 109 GLY A N 1
ATOM 770 C CA . GLY A 1 109 ? 19.373 -5.357 -9.750 1.00 83.31 109 GLY A CA 1
ATOM 771 C C . GLY A 1 109 ? 19.279 -4.034 -10.514 1.00 83.31 109 GLY A C 1
ATOM 772 O O . GLY A 1 109 ? 19.959 -3.068 -10.152 1.00 83.31 109 GLY A O 1
ATOM 773 N N . GLN A 1 110 ? 18.462 -3.988 -11.571 1.00 85.19 110 GLN A N 1
ATOM 774 C CA . GLN A 1 110 ? 18.260 -2.782 -12.363 1.00 85.19 110 GLN A CA 1
ATOM 775 C C . GLN A 1 110 ? 17.668 -1.650 -11.512 1.00 85.19 110 GLN A C 1
ATOM 777 O O . GLN A 1 110 ? 16.898 -1.868 -10.575 1.00 85.19 110 GLN A O 1
ATOM 782 N N . ARG A 1 111 ? 18.055 -0.417 -11.842 1.00 84.75 111 ARG A N 1
ATOM 783 C CA . ARG A 1 111 ? 17.514 0.802 -11.233 1.00 84.75 111 ARG A CA 1
ATOM 784 C C . ARG A 1 111 ? 16.441 1.384 -12.144 1.00 84.75 111 ARG A C 1
ATOM 786 O O . ARG A 1 111 ? 16.527 1.262 -13.368 1.00 84.75 111 ARG A O 1
ATOM 793 N N . ILE A 1 112 ? 15.449 2.035 -11.551 1.00 81.56 112 ILE A N 1
ATOM 794 C CA . ILE A 1 112 ? 14.437 2.771 -12.312 1.00 81.56 112 ILE A CA 1
ATOM 795 C C . ILE A 1 112 ? 15.077 3.946 -13.075 1.00 81.56 112 ILE A C 1
ATOM 797 O O . ILE A 1 112 ? 16.077 4.507 -12.630 1.00 81.56 112 ILE A O 1
ATOM 801 N N . GLY A 1 113 ? 14.524 4.295 -14.242 1.00 71.25 113 GLY A N 1
ATOM 802 C CA . GLY A 1 113 ? 15.029 5.380 -15.102 1.00 71.25 113 GLY A CA 1
ATOM 803 C C . GLY A 1 113 ? 16.132 4.989 -16.098 1.00 71.25 113 GLY A C 1
ATOM 804 O O . GLY A 1 113 ? 16.594 5.840 -16.849 1.00 71.25 113 GLY A O 1
ATOM 805 N N . VAL A 1 114 ? 16.546 3.715 -16.136 1.00 61.09 114 VAL A N 1
ATOM 806 C CA . VAL A 1 114 ? 17.676 3.239 -16.970 1.00 61.09 114 VAL A CA 1
ATOM 807 C C . VAL A 1 114 ? 17.228 2.407 -18.182 1.00 61.09 114 VAL A C 1
ATOM 809 O O . VAL A 1 114 ? 18.040 2.082 -19.042 1.00 61.09 114 VAL A O 1
ATOM 812 N N . SER A 1 115 ? 15.947 2.045 -18.279 1.00 60.06 115 SER A N 1
ATOM 813 C CA . SER A 1 115 ? 15.467 1.042 -19.238 1.00 60.06 115 SER A CA 1
ATOM 814 C C . SER A 1 115 ? 14.311 1.554 -20.099 1.00 60.06 115 SER A C 1
ATOM 816 O O . SER A 1 115 ? 13.280 1.964 -19.575 1.00 60.06 115 SER A O 1
ATOM 818 N N . ASN A 1 116 ? 14.459 1.442 -21.424 1.00 67.69 116 ASN A N 1
ATOM 819 C CA . ASN A 1 116 ? 13.384 1.605 -22.414 1.00 67.69 116 ASN A CA 1
ATOM 820 C C . ASN A 1 116 ? 12.616 0.285 -22.658 1.00 67.69 116 ASN A C 1
ATOM 822 O O . ASN A 1 116 ? 12.144 0.037 -23.766 1.00 67.69 116 ASN A O 1
ATOM 826 N N . GLY A 1 117 ? 12.535 -0.600 -21.661 1.00 81.50 117 GLY A N 1
ATOM 827 C CA . GLY A 1 117 ? 11.967 -1.940 -21.812 1.00 81.50 117 GLY A CA 1
ATOM 828 C C . GLY A 1 117 ? 11.168 -2.415 -20.603 1.00 81.50 117 GLY A C 1
ATOM 829 O O . GLY A 1 117 ? 11.139 -1.768 -19.556 1.00 81.50 117 GLY A O 1
ATOM 830 N N . VAL A 1 118 ? 10.522 -3.571 -20.772 1.00 91.06 118 VAL A N 1
ATOM 831 C CA . VAL A 1 118 ? 9.785 -4.257 -19.707 1.00 91.06 118 VAL A CA 1
ATOM 832 C C . VAL A 1 118 ? 10.777 -4.982 -18.802 1.00 91.06 118 VAL A C 1
ATOM 834 O O . VAL A 1 118 ? 11.577 -5.784 -19.278 1.00 91.06 118 VAL A O 1
ATOM 837 N N . VAL A 1 119 ? 10.715 -4.704 -17.504 1.00 93.62 119 VAL A N 1
ATOM 838 C CA . VAL A 1 119 ? 11.568 -5.308 -16.479 1.00 93.62 119 VAL A CA 1
ATOM 839 C C . VAL A 1 119 ? 10.689 -5.914 -15.397 1.00 93.62 119 VAL A C 1
ATOM 841 O O . VAL A 1 119 ? 9.819 -5.237 -14.854 1.00 93.62 119 VAL A O 1
ATOM 844 N N . SER A 1 120 ? 10.912 -7.178 -15.063 1.00 96.12 120 SER A N 1
ATOM 845 C CA . SER A 1 120 ? 10.173 -7.850 -13.996 1.00 96.12 120 SER A CA 1
ATOM 846 C C . SER A 1 120 ? 10.573 -7.334 -12.611 1.00 96.12 120 SER A C 1
ATOM 848 O O . SER A 1 120 ? 11.726 -6.969 -12.360 1.00 96.12 120 SER A O 1
ATOM 850 N N . VAL A 1 121 ? 9.619 -7.348 -11.684 1.00 96.56 121 VAL A N 1
ATOM 851 C CA . VAL A 1 121 ? 9.872 -7.092 -10.262 1.00 96.56 121 VAL A CA 1
ATOM 852 C C . VAL A 1 121 ? 10.493 -8.332 -9.624 1.00 96.56 121 VAL A C 1
ATOM 854 O O . VAL A 1 121 ? 9.979 -9.439 -9.781 1.00 96.56 121 VAL A O 1
ATOM 857 N N . ALA A 1 122 ? 11.573 -8.149 -8.867 1.00 96.56 122 ALA A N 1
ATOM 858 C CA . ALA A 1 122 ? 12.234 -9.231 -8.159 1.00 96.56 122 ALA A CA 1
ATOM 859 C C . ALA A 1 122 ? 11.343 -9.776 -7.030 1.00 96.56 122 ALA A C 1
ATOM 861 O O . ALA A 1 122 ? 10.729 -9.020 -6.267 1.00 96.56 122 ALA A O 1
ATOM 862 N N . ALA A 1 123 ? 11.305 -11.104 -6.899 1.00 96.62 123 ALA A N 1
ATOM 863 C CA . ALA A 1 123 ? 10.396 -11.801 -5.989 1.00 96.62 123 ALA A CA 1
ATOM 864 C C . ALA A 1 123 ? 10.613 -11.478 -4.501 1.00 96.62 123 ALA A C 1
ATOM 866 O O . ALA A 1 123 ? 9.687 -11.629 -3.708 1.00 96.62 123 ALA A O 1
ATOM 867 N N . ASN A 1 124 ? 11.814 -11.028 -4.133 1.00 94.06 124 ASN A N 1
ATOM 868 C CA . ASN A 1 124 ? 12.208 -10.605 -2.787 1.00 94.06 124 ASN A CA 1
ATOM 869 C C . ASN A 1 124 ? 11.856 -9.137 -2.475 1.00 94.06 124 ASN A C 1
ATOM 871 O O . ASN A 1 124 ? 12.333 -8.608 -1.472 1.00 94.06 124 ASN A O 1
ATOM 875 N N . SER A 1 125 ? 11.076 -8.464 -3.325 1.00 95.88 125 SER A N 1
ATOM 876 C CA . SER A 1 125 ? 10.561 -7.132 -3.008 1.00 95.88 125 SER A CA 1
ATOM 877 C C . SER A 1 125 ? 9.546 -7.200 -1.869 1.00 95.88 125 SER A C 1
ATOM 879 O O . SER A 1 125 ? 8.812 -8.178 -1.706 1.00 95.88 125 SER A O 1
ATOM 881 N N . GLU A 1 126 ? 9.485 -6.128 -1.092 1.00 95.56 126 GLU A N 1
ATOM 882 C CA . GLU A 1 126 ? 8.766 -6.089 0.173 1.00 95.56 126 GLU A CA 1
ATOM 883 C C . GLU A 1 126 ? 7.851 -4.864 0.283 1.00 95.56 126 GLU A C 1
ATOM 885 O O . GLU A 1 126 ? 8.173 -3.783 -0.216 1.00 95.56 126 GLU A O 1
ATOM 890 N N . LEU A 1 127 ? 6.725 -5.026 0.978 1.00 95.12 127 LEU A N 1
ATOM 891 C CA . LEU A 1 127 ? 5.740 -3.978 1.239 1.00 95.12 127 LEU A CA 1
ATOM 892 C C . LEU A 1 127 ? 5.332 -3.999 2.709 1.00 95.12 127 LEU A C 1
ATOM 894 O O . LEU A 1 127 ? 4.971 -5.047 3.242 1.00 95.12 127 LEU A O 1
ATOM 898 N N . LEU A 1 128 ? 5.345 -2.832 3.339 1.00 93.06 128 LEU A N 1
ATOM 899 C CA . LEU A 1 128 ? 4.854 -2.598 4.686 1.00 93.06 128 LEU A CA 1
ATOM 900 C C . LEU A 1 128 ? 3.690 -1.610 4.631 1.00 93.06 128 LEU A C 1
ATOM 902 O O . LEU A 1 128 ? 3.820 -0.518 4.081 1.00 93.06 128 LEU A O 1
ATOM 906 N N . ILE A 1 129 ? 2.570 -1.969 5.245 1.00 92.88 129 ILE A N 1
ATOM 907 C CA . ILE A 1 129 ? 1.415 -1.088 5.394 1.00 92.88 129 ILE A CA 1
ATOM 908 C C . ILE A 1 129 ? 1.079 -0.975 6.870 1.00 92.88 129 ILE A C 1
ATOM 910 O O . ILE A 1 129 ? 0.930 -1.983 7.559 1.00 92.88 129 ILE A O 1
ATOM 914 N N . ALA A 1 130 ? 0.930 0.257 7.339 1.00 92.06 130 ALA A N 1
ATOM 915 C CA . ALA A 1 130 ? 0.436 0.550 8.674 1.00 92.06 130 ALA A CA 1
ATOM 916 C C . ALA A 1 130 ? -0.867 1.339 8.587 1.00 92.06 130 ALA A C 1
ATOM 918 O O . ALA A 1 130 ? -0.997 2.265 7.783 1.00 92.06 130 ALA A O 1
ATOM 919 N N . VAL A 1 131 ? -1.813 0.981 9.449 1.00 92.50 131 VAL A N 1
ATOM 920 C CA . VAL A 1 131 ? -3.081 1.689 9.601 1.00 92.50 131 VAL A CA 1
ATOM 921 C C . VAL A 1 131 ? -3.115 2.302 10.992 1.00 92.50 131 VAL A C 1
ATOM 923 O O . VAL A 1 131 ? -3.030 1.590 11.992 1.00 92.50 131 VAL A O 1
ATOM 926 N N . TYR A 1 132 ? -3.248 3.624 11.047 1.00 91.56 132 TYR A N 1
ATOM 927 C CA . TYR A 1 132 ? -3.470 4.354 12.292 1.00 91.56 132 TYR A CA 1
ATOM 928 C C . TYR A 1 132 ? -4.906 4.842 12.325 1.00 91.56 132 TYR A C 1
ATOM 930 O O . TYR A 1 132 ? -5.375 5.485 11.386 1.00 91.56 132 TYR A O 1
ATOM 938 N N . ASP A 1 133 ? -5.593 4.559 13.418 1.00 93.00 133 ASP A N 1
ATOM 939 C CA . ASP A 1 133 ? -6.989 4.913 13.607 1.00 93.00 133 ASP A CA 1
ATOM 940 C C . ASP A 1 133 ? -7.188 5.815 14.825 1.00 93.00 133 ASP A C 1
ATOM 942 O O . ASP A 1 133 ? -6.254 6.140 15.563 1.00 93.00 133 ASP A O 1
ATOM 946 N N . SER A 1 134 ? -8.431 6.231 15.039 1.00 92.94 134 SER A N 1
ATOM 947 C CA . SER A 1 134 ? -8.802 7.089 16.157 1.00 92.94 134 SER A CA 1
ATOM 948 C C . SER A 1 134 ? -8.542 6.454 17.524 1.00 92.94 134 SER A C 1
ATOM 950 O O . SER A 1 134 ? -8.364 7.177 18.499 1.00 92.94 134 SER A O 1
ATOM 952 N N . TYR A 1 135 ? -8.518 5.121 17.640 1.00 91.31 135 TYR A N 1
ATOM 953 C CA . TYR A 1 135 ? -8.219 4.466 18.916 1.00 91.31 135 TYR A CA 1
ATOM 954 C C . TYR A 1 135 ? -6.737 4.602 19.274 1.00 91.31 135 TYR A C 1
ATOM 956 O O . TYR A 1 135 ? -6.410 4.853 20.433 1.00 91.31 135 TYR A O 1
ATOM 964 N N . TYR A 1 136 ? -5.846 4.538 18.284 1.00 85.94 136 TYR A N 1
ATOM 965 C CA . TYR A 1 136 ? -4.441 4.885 18.484 1.00 85.94 136 TYR A CA 1
ATOM 966 C C . TYR A 1 136 ? -4.280 6.364 18.875 1.00 85.94 136 TYR A C 1
ATOM 968 O O . TYR A 1 136 ? -3.698 6.673 19.914 1.00 85.94 136 TYR A O 1
ATOM 976 N N . THR A 1 137 ? -4.831 7.293 18.087 1.00 82.88 137 THR A N 1
ATOM 977 C CA . THR A 1 137 ? -4.543 8.728 18.270 1.00 82.88 137 THR A CA 1
ATOM 978 C C . THR A 1 137 ? -5.261 9.378 19.451 1.00 82.88 137 THR A C 1
ATOM 980 O O . THR A 1 137 ? -4.708 10.291 20.058 1.00 82.88 137 THR A O 1
ATOM 983 N N . GLN A 1 138 ? -6.477 8.939 19.791 1.00 84.12 138 GLN A N 1
ATOM 984 C CA . GLN A 1 138 ? -7.305 9.587 20.819 1.00 84.12 138 GLN A CA 1
ATOM 985 C C . GLN A 1 138 ? -7.293 8.843 22.153 1.00 84.12 138 GLN A C 1
ATOM 987 O O . GLN A 1 138 ? -7.430 9.470 23.200 1.00 84.12 138 GLN A O 1
ATOM 992 N N . GLN A 1 139 ? -7.153 7.516 22.126 1.00 82.31 139 GLN A N 1
ATOM 993 C CA . GLN A 1 139 ? -7.192 6.686 23.335 1.00 82.31 139 GLN A CA 1
ATOM 994 C C . GLN A 1 139 ? -5.802 6.190 23.750 1.00 82.31 139 GLN A C 1
ATOM 996 O O . GLN A 1 139 ? -5.673 5.577 24.808 1.00 82.31 139 GLN A O 1
ATOM 1001 N N . GLY A 1 140 ? -4.768 6.447 22.940 1.00 79.56 140 GLY A N 1
ATOM 1002 C CA . GLY A 1 140 ? -3.405 5.997 23.215 1.00 79.56 140 GLY A CA 1
ATOM 1003 C C . GLY A 1 140 ? -3.270 4.475 23.235 1.00 79.56 140 GLY A C 1
ATOM 1004 O O . GLY A 1 140 ? -2.373 3.961 23.901 1.00 79.56 140 GLY A O 1
ATOM 1005 N N . LEU A 1 141 ? -4.175 3.752 22.560 1.00 84.94 141 LEU A N 1
ATOM 1006 C CA . LEU A 1 141 ? -4.041 2.307 22.394 1.00 84.94 141 LEU A CA 1
ATOM 1007 C C . LEU A 1 141 ? -2.864 1.991 21.474 1.00 84.94 141 LEU A C 1
ATOM 1009 O O . LEU A 1 141 ? -2.469 2.821 20.659 1.00 84.94 141 LEU A O 1
ATOM 1013 N N . ASP A 1 142 ? -2.358 0.762 21.549 1.00 84.88 142 ASP A N 1
ATOM 1014 C CA . ASP A 1 142 ? -1.347 0.296 20.605 1.00 84.88 142 ASP A CA 1
ATOM 1015 C C . ASP A 1 142 ? -1.865 0.368 19.145 1.00 84.88 142 ASP A C 1
ATOM 1017 O O . ASP A 1 142 ? -3.078 0.249 18.894 1.00 84.88 142 ASP A O 1
ATOM 1021 N N . PRO A 1 143 ? -0.975 0.569 18.153 1.00 84.88 143 PRO A N 1
ATOM 1022 C CA . PRO A 1 143 ? -1.369 0.554 16.751 1.00 84.88 143 PRO A CA 1
ATOM 1023 C C . PRO A 1 143 ? -1.833 -0.843 16.329 1.00 84.88 143 PRO A C 1
ATOM 1025 O O . PRO A 1 143 ? -1.445 -1.855 16.912 1.00 84.88 143 PRO A O 1
ATOM 1028 N N . ILE A 1 144 ? -2.623 -0.913 15.262 1.00 89.12 144 ILE A N 1
ATOM 1029 C CA . ILE A 1 144 ? -2.944 -2.195 14.628 1.00 89.12 144 ILE A CA 1
ATOM 1030 C C . ILE A 1 144 ? -1.635 -2.810 14.093 1.00 89.12 144 ILE A C 1
ATOM 1032 O O . ILE A 1 144 ? -0.797 -2.065 13.565 1.00 89.12 144 ILE A O 1
ATOM 1036 N N . PRO A 1 145 ? -1.414 -4.135 14.231 1.00 89.25 145 PRO A N 1
ATOM 1037 C CA . PRO A 1 145 ? -0.246 -4.783 13.652 1.00 89.25 145 PRO A CA 1
ATOM 1038 C C . PRO A 1 145 ? -0.145 -4.469 12.154 1.00 89.25 145 PRO A C 1
ATOM 1040 O O . PRO A 1 145 ? -1.156 -4.481 11.454 1.00 89.25 145 PRO A O 1
ATOM 1043 N N . PRO A 1 146 ? 1.050 -4.151 11.639 1.00 91.19 146 PRO A N 1
ATOM 1044 C CA . PRO A 1 146 ? 1.196 -3.802 10.237 1.00 91.19 146 PRO A CA 1
ATOM 1045 C C . PRO A 1 146 ? 1.023 -5.031 9.334 1.00 91.19 146 PRO A C 1
ATOM 1047 O O . PRO A 1 146 ? 1.354 -6.162 9.701 1.00 91.19 146 PRO A O 1
ATOM 1050 N N . ILE A 1 147 ? 0.594 -4.795 8.097 1.00 92.56 147 ILE A N 1
ATOM 1051 C CA . ILE A 1 147 ? 0.644 -5.802 7.035 1.00 92.56 147 ILE A CA 1
ATOM 1052 C C . ILE A 1 147 ? 2.049 -5.761 6.436 1.00 92.56 147 ILE A C 1
ATOM 1054 O O . ILE A 1 147 ? 2.469 -4.731 5.907 1.00 92.56 147 ILE A O 1
ATOM 1058 N N . TYR A 1 148 ? 2.782 -6.872 6.520 1.00 93.25 148 TYR A N 1
ATOM 1059 C CA . TYR A 1 148 ? 4.139 -6.979 5.986 1.00 93.25 148 TYR A CA 1
ATOM 1060 C C . TYR A 1 148 ? 4.250 -8.137 4.993 1.00 93.25 148 TYR A C 1
ATOM 1062 O O . TYR A 1 148 ? 4.250 -9.308 5.373 1.00 93.25 148 TYR A O 1
ATOM 1070 N N . LEU A 1 149 ? 4.373 -7.792 3.713 1.00 94.88 149 LEU A N 1
ATOM 1071 C CA . LEU A 1 149 ? 4.452 -8.730 2.600 1.00 94.88 149 LEU A CA 1
ATOM 1072 C C . LEU A 1 149 ? 5.891 -8.796 2.089 1.00 94.88 149 LEU A C 1
ATOM 1074 O O . LEU A 1 149 ? 6.495 -7.769 1.792 1.00 94.88 149 LEU A O 1
ATOM 1078 N N . LYS A 1 150 ? 6.435 -10.010 1.972 1.00 95.19 150 LYS A N 1
ATOM 1079 C CA . LYS A 1 150 ? 7.841 -10.261 1.584 1.00 95.19 150 LYS A CA 1
ATOM 1080 C C . LYS A 1 150 ? 8.004 -10.959 0.236 1.00 95.19 150 LYS A C 1
ATOM 1082 O O . LYS A 1 150 ? 9.075 -11.471 -0.081 1.00 95.19 150 LYS A O 1
ATOM 1087 N N . LYS A 1 151 ? 6.908 -11.068 -0.509 1.00 96.38 151 LYS A N 1
ATOM 1088 C CA . LYS A 1 151 ? 6.877 -11.697 -1.820 1.00 96.38 151 LYS A CA 1
ATOM 1089 C C . LYS A 1 151 ? 6.170 -10.772 -2.784 1.00 96.38 151 LYS A C 1
ATOM 1091 O O . LYS A 1 151 ? 5.033 -10.378 -2.523 1.00 96.38 151 LYS A O 1
ATOM 1096 N N . ALA A 1 152 ? 6.817 -10.492 -3.906 1.00 98.06 152 ALA A N 1
ATOM 1097 C CA . ALA A 1 152 ? 6.253 -9.681 -4.970 1.00 98.06 152 ALA A CA 1
ATOM 1098 C C . ALA A 1 152 ? 6.320 -10.377 -6.330 1.00 98.06 152 ALA A C 1
ATOM 1100 O O . ALA A 1 152 ? 7.028 -11.362 -6.530 1.00 98.06 152 ALA A O 1
ATOM 1101 N N . SER A 1 153 ? 5.561 -9.838 -7.269 1.00 98.38 153 SER A N 1
ATOM 1102 C CA . SER A 1 153 ? 5.594 -10.154 -8.692 1.00 98.38 153 SER A CA 1
ATOM 1103 C C . SER A 1 153 ? 5.093 -8.940 -9.468 1.00 98.38 153 SER A C 1
ATOM 1105 O O . SER A 1 153 ? 4.485 -8.041 -8.883 1.00 98.38 153 SER A O 1
ATOM 1107 N N . GLY A 1 154 ? 5.331 -8.908 -10.774 1.00 97.38 154 GLY A N 1
ATOM 1108 C CA . GLY A 1 154 ? 4.853 -7.830 -11.630 1.00 97.38 154 GLY A CA 1
ATOM 1109 C C . GLY A 1 154 ? 5.933 -7.309 -12.558 1.00 97.38 154 GLY A C 1
ATOM 1110 O O . GLY A 1 154 ? 6.953 -7.967 -12.770 1.00 97.38 154 GLY A O 1
ATOM 1111 N N . MET A 1 155 ? 5.701 -6.129 -13.120 1.00 96.12 155 MET A N 1
ATOM 1112 C CA . MET A 1 155 ? 6.590 -5.544 -14.115 1.00 96.12 155 MET A CA 1
ATOM 1113 C C . MET A 1 155 ? 6.599 -4.018 -14.066 1.00 96.12 155 MET A C 1
ATOM 1115 O O . MET A 1 155 ? 5.623 -3.369 -13.689 1.00 96.12 155 MET A O 1
ATOM 1119 N N . VAL A 1 156 ? 7.714 -3.459 -14.514 1.00 95.19 156 VAL A N 1
ATOM 1120 C CA . VAL A 1 156 ? 7.898 -2.050 -14.838 1.00 95.19 156 VAL A CA 1
ATOM 1121 C C . VAL A 1 156 ? 8.053 -1.930 -16.349 1.00 95.19 156 VAL A C 1
ATOM 1123 O O . VAL A 1 156 ? 8.827 -2.670 -16.948 1.00 95.19 156 VAL A O 1
ATOM 1126 N N . ASN A 1 157 ? 7.323 -1.008 -16.971 1.00 93.81 157 ASN A N 1
ATOM 1127 C CA . ASN A 1 157 ? 7.409 -0.713 -18.400 1.00 93.81 157 ASN A CA 1
ATOM 1128 C C . ASN A 1 157 ? 7.447 0.805 -18.608 1.00 93.81 157 ASN A C 1
ATOM 1130 O O . ASN A 1 157 ? 6.438 1.494 -18.424 1.00 93.81 157 ASN A O 1
ATOM 1134 N N . GLY A 1 158 ? 8.622 1.330 -18.958 1.00 90.88 158 GLY A N 1
ATOM 1135 C CA . GLY A 1 158 ? 8.863 2.770 -18.995 1.00 90.88 158 GLY A CA 1
ATOM 1136 C C . GLY A 1 158 ? 8.601 3.401 -17.626 1.00 90.88 158 GLY A C 1
ATOM 1137 O O . GLY A 1 158 ? 9.212 3.008 -16.635 1.00 90.88 158 GLY A O 1
ATOM 1138 N N . ASN A 1 159 ? 7.658 4.342 -17.571 1.00 92.69 159 ASN A N 1
ATOM 1139 C CA . ASN A 1 159 ? 7.262 5.031 -16.338 1.00 92.69 159 ASN A CA 1
ATOM 1140 C C . ASN A 1 159 ? 6.093 4.353 -15.610 1.00 92.69 159 ASN A C 1
ATOM 1142 O O . ASN A 1 159 ? 5.618 4.880 -14.610 1.00 92.69 159 ASN A O 1
ATOM 1146 N N . SER A 1 160 ? 5.612 3.206 -16.094 1.00 95.12 160 SER A N 1
ATOM 1147 C CA . SER A 1 160 ? 4.507 2.476 -15.477 1.00 95.12 160 SER A CA 1
ATOM 1148 C C . SER A 1 160 ? 5.013 1.306 -14.647 1.00 95.12 160 SER A C 1
ATOM 1150 O O . SER A 1 160 ? 5.942 0.612 -15.056 1.00 95.12 160 SER A O 1
ATOM 1152 N N . ALA A 1 161 ? 4.371 1.057 -13.508 1.00 96.62 161 ALA A N 1
ATOM 1153 C CA . ALA A 1 161 ? 4.614 -0.120 -12.686 1.00 96.62 161 ALA A CA 1
ATOM 1154 C C . ALA A 1 161 ? 3.293 -0.812 -12.332 1.00 96.62 161 ALA A C 1
ATOM 1156 O O . ALA A 1 161 ? 2.322 -0.157 -11.946 1.00 96.62 161 ALA A O 1
ATOM 1157 N N . ASP A 1 162 ? 3.288 -2.137 -12.439 1.00 98.06 162 ASP A N 1
ATOM 1158 C CA . ASP A 1 162 ? 2.231 -3.019 -11.956 1.00 98.06 162 ASP A CA 1
ATOM 1159 C C . ASP A 1 162 ? 2.864 -4.053 -11.029 1.00 98.06 162 ASP A C 1
ATOM 1161 O O . ASP A 1 162 ? 3.597 -4.929 -11.489 1.00 98.06 162 ASP A O 1
ATOM 1165 N N . ILE A 1 163 ? 2.644 -3.903 -9.724 1.00 98.31 163 ILE A N 1
ATOM 1166 C CA . ILE A 1 163 ? 3.336 -4.673 -8.692 1.00 98.31 163 ILE A CA 1
ATOM 1167 C C . ILE A 1 163 ? 2.305 -5.322 -7.784 1.00 98.31 163 ILE A C 1
ATOM 1169 O O . ILE A 1 163 ? 1.494 -4.633 -7.172 1.00 98.31 163 ILE A O 1
ATOM 1173 N N . THR A 1 164 ? 2.366 -6.643 -7.658 1.00 98.62 164 THR A N 1
ATOM 1174 C CA . THR A 1 164 ? 1.529 -7.412 -6.737 1.00 98.62 164 THR A CA 1
ATOM 1175 C C . THR A 1 164 ? 2.388 -8.032 -5.650 1.00 98.62 164 THR A C 1
ATOM 1177 O O . THR A 1 164 ? 3.247 -8.869 -5.927 1.00 98.62 164 THR A O 1
ATOM 1180 N N . PHE A 1 165 ? 2.118 -7.646 -4.410 1.00 98.38 165 PHE A N 1
ATOM 1181 C CA . PHE A 1 165 ? 2.655 -8.256 -3.204 1.00 98.38 165 PHE A CA 1
ATOM 1182 C C . PHE A 1 165 ? 1.676 -9.302 -2.682 1.00 98.38 165 PHE A C 1
ATOM 1184 O O . PHE A 1 165 ? 0.465 -9.143 -2.822 1.00 98.38 165 PHE A O 1
ATOM 1191 N N . SER A 1 166 ? 2.179 -10.384 -2.095 1.00 97.06 166 SER A N 1
ATOM 1192 C CA . SER A 1 166 ? 1.334 -11.501 -1.663 1.00 97.06 166 SER A CA 1
ATOM 1193 C C . SER A 1 166 ? 1.882 -12.228 -0.446 1.00 97.06 166 SER A C 1
ATOM 1195 O O . SER A 1 166 ? 3.090 -12.246 -0.199 1.00 97.06 166 SER A O 1
ATOM 1197 N N . ASP A 1 167 ? 0.979 -12.871 0.281 1.00 94.94 167 ASP A N 1
ATOM 1198 C CA . ASP A 1 167 ? 1.278 -13.843 1.325 1.00 94.94 167 ASP A CA 1
ATOM 1199 C C . ASP A 1 167 ? 0.200 -14.949 1.357 1.00 94.94 167 ASP A C 1
ATOM 1201 O O . ASP A 1 167 ? -0.482 -15.203 0.365 1.00 94.94 167 ASP A O 1
ATOM 1205 N N . ALA A 1 168 ? 0.076 -15.662 2.480 1.00 90.81 168 ALA A N 1
ATOM 1206 C CA . ALA A 1 168 ? -0.931 -16.710 2.658 1.00 90.81 168 ALA A CA 1
ATOM 1207 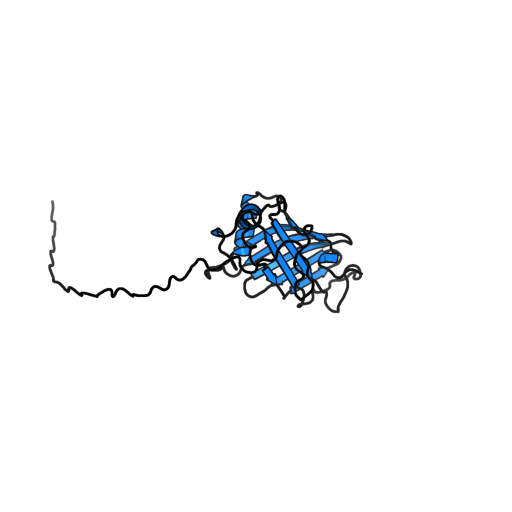C C . ALA A 1 168 ? -2.347 -16.178 2.971 1.00 90.81 168 ALA A C 1
ATOM 1209 O O . ALA A 1 168 ? -3.288 -16.971 3.058 1.00 90.81 168 ALA A O 1
ATOM 1210 N N . TYR A 1 169 ? -2.502 -14.875 3.202 1.00 91.25 169 TYR A N 1
ATOM 1211 C CA . TYR A 1 169 ? -3.753 -14.227 3.594 1.00 91.25 169 TYR A CA 1
ATOM 1212 C C . TYR A 1 169 ? -4.346 -13.381 2.473 1.00 91.25 169 TYR A C 1
ATOM 1214 O O . TYR A 1 169 ? -5.560 -13.186 2.458 1.00 91.25 169 TYR A O 1
ATOM 1222 N N . GLY A 1 170 ? -3.539 -12.918 1.521 1.00 94.88 170 GLY A N 1
ATOM 1223 C CA . GLY A 1 170 ? -4.041 -12.086 0.442 1.00 94.88 170 GLY A CA 1
ATOM 1224 C C . GLY A 1 170 ? -2.991 -11.572 -0.521 1.00 94.88 170 GLY A C 1
ATOM 1225 O O . GLY A 1 170 ? -1.827 -11.983 -0.531 1.00 94.88 170 GLY A O 1
ATOM 1226 N N . THR A 1 171 ? -3.445 -10.637 -1.346 1.00 97.50 171 THR A N 1
ATOM 1227 C CA . THR A 1 171 ? -2.606 -9.876 -2.259 1.00 97.50 171 THR A CA 1
ATOM 1228 C C . THR A 1 171 ? -2.902 -8.389 -2.164 1.00 97.50 171 THR A C 1
ATOM 1230 O O . THR A 1 171 ? -4.013 -7.969 -1.836 1.00 97.50 171 THR A O 1
ATOM 1233 N N . ILE A 1 172 ? -1.883 -7.590 -2.460 1.00 98.12 172 ILE A N 1
ATOM 1234 C CA . ILE A 1 172 ? -1.972 -6.140 -2.572 1.00 98.12 172 ILE A CA 1
ATOM 1235 C C . ILE A 1 172 ? -1.316 -5.742 -3.879 1.00 98.12 172 ILE A C 1
ATOM 1237 O O . ILE A 1 172 ? -0.151 -6.058 -4.119 1.00 98.12 172 ILE A O 1
ATOM 1241 N N . ARG A 1 173 ? -2.065 -5.035 -4.720 1.00 98.44 173 ARG A N 1
ATOM 1242 C CA . ARG A 1 173 ? -1.618 -4.575 -6.029 1.00 98.44 173 ARG A CA 1
ATOM 1243 C C . ARG A 1 173 ? -1.472 -3.061 -6.032 1.00 98.44 173 ARG A C 1
ATOM 1245 O O . ARG A 1 173 ? -2.434 -2.335 -5.782 1.00 98.44 173 ARG A O 1
ATOM 1252 N N . LEU A 1 174 ? -0.268 -2.602 -6.356 1.00 98.25 174 LEU A N 1
ATOM 1253 C CA . LEU A 1 174 ? 0.056 -1.209 -6.629 1.00 98.25 174 LEU A CA 1
ATOM 1254 C C . LEU A 1 174 ? 0.235 -1.051 -8.137 1.00 98.25 174 LEU A C 1
ATOM 1256 O O . LEU A 1 174 ? 1.195 -1.563 -8.713 1.00 98.25 174 LEU A O 1
ATOM 1260 N N . PHE A 1 175 ? -0.691 -0.339 -8.771 1.00 98.25 175 PHE A N 1
ATOM 1261 C CA . PHE A 1 175 ? -0.643 -0.066 -10.206 1.00 98.25 175 PHE A CA 1
ATOM 1262 C C . PHE A 1 175 ? -0.599 1.435 -10.456 1.00 98.25 175 PHE A C 1
ATOM 1264 O O . PHE A 1 175 ? -1.492 2.156 -10.010 1.00 98.25 175 PHE A O 1
ATOM 1271 N N . GLY A 1 176 ? 0.409 1.927 -11.173 1.00 97.38 176 GLY A N 1
ATOM 1272 C CA . GLY A 1 176 ? 0.576 3.365 -11.332 1.00 97.38 176 GLY A CA 1
ATOM 1273 C C . GLY A 1 176 ? 1.665 3.799 -12.297 1.00 97.38 176 GLY A C 1
ATOM 1274 O O . GLY A 1 176 ? 2.179 3.021 -13.104 1.00 97.38 176 GLY A O 1
ATOM 1275 N N . GLN A 1 177 ? 1.991 5.083 -12.193 1.00 96.25 177 GLN A N 1
ATOM 1276 C CA . GLN A 1 177 ? 3.076 5.735 -12.912 1.00 96.25 177 GLN A CA 1
ATOM 1277 C C . GLN A 1 177 ? 4.060 6.329 -11.907 1.00 96.25 177 GLN A C 1
ATOM 1279 O O . GLN A 1 177 ? 3.663 6.794 -10.838 1.00 96.25 177 GLN A O 1
ATOM 1284 N N . PHE A 1 178 ? 5.339 6.347 -12.252 1.00 94.81 178 PHE A N 1
ATOM 1285 C CA . PHE A 1 178 ? 6.370 7.013 -11.472 1.00 94.81 178 PHE A CA 1
ATOM 1286 C C . PHE A 1 178 ? 7.191 7.972 -12.330 1.00 94.81 178 PHE A C 1
ATOM 1288 O O . PHE A 1 178 ? 7.303 7.837 -13.546 1.00 94.81 178 PHE A O 1
ATOM 1295 N N . ASN A 1 179 ? 7.785 8.956 -11.668 1.00 92.81 179 ASN A N 1
ATOM 1296 C CA . ASN A 1 179 ? 8.817 9.824 -12.224 1.00 92.81 179 ASN A CA 1
ATOM 1297 C C . ASN A 1 179 ? 9.980 9.934 -11.219 1.00 92.81 179 ASN A C 1
ATOM 1299 O O . ASN A 1 179 ? 10.048 9.170 -10.257 1.00 92.81 179 ASN A O 1
ATOM 1303 N N . ASN A 1 180 ? 10.889 10.892 -11.403 1.00 90.12 180 ASN A N 1
ATOM 1304 C CA . ASN A 1 180 ? 12.040 11.071 -10.506 1.00 90.12 180 ASN A CA 1
ATOM 1305 C C . ASN A 1 180 ? 11.670 11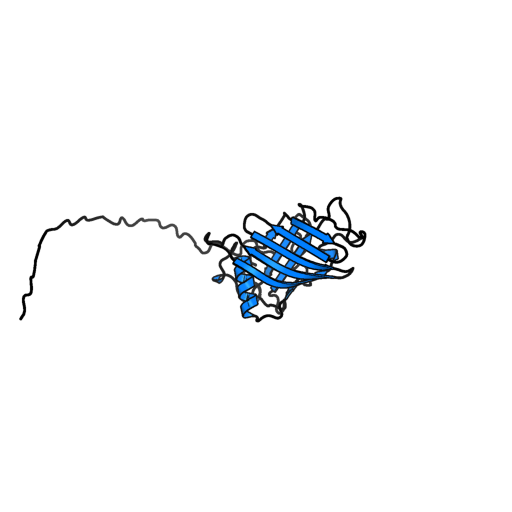.520 -9.078 1.00 90.12 180 ASN A C 1
ATOM 1307 O O . ASN A 1 180 ? 12.528 11.517 -8.202 1.00 90.12 180 ASN A O 1
ATOM 1311 N N . GLN A 1 181 ? 10.425 11.932 -8.840 1.00 92.25 181 GLN A N 1
ATOM 1312 C CA . GLN A 1 181 ? 9.959 12.460 -7.560 1.00 92.25 181 GLN A CA 1
ATOM 1313 C C . GLN A 1 181 ? 8.953 11.525 -6.894 1.00 92.25 181 GLN A C 1
ATOM 1315 O O . GLN A 1 181 ? 9.105 11.212 -5.717 1.00 92.25 181 GLN A O 1
ATOM 1320 N N . THR A 1 182 ? 7.929 11.078 -7.623 1.00 94.38 182 THR A N 1
ATOM 1321 C CA . THR A 1 182 ? 6.770 10.386 -7.048 1.00 94.38 182 THR A CA 1
ATOM 1322 C C . THR A 1 182 ? 6.355 9.157 -7.848 1.00 94.38 182 THR A C 1
ATOM 1324 O O . THR A 1 182 ? 6.287 9.216 -9.076 1.00 94.38 182 THR A O 1
ATOM 1327 N N . PHE A 1 183 ? 6.005 8.085 -7.139 1.00 95.12 183 PHE A N 1
ATOM 1328 C CA . PHE A 1 183 ? 5.231 6.953 -7.634 1.00 95.12 183 PHE A CA 1
ATOM 1329 C C . PHE A 1 183 ? 3.792 7.108 -7.147 1.00 95.12 183 PHE A C 1
ATOM 1331 O O . PHE A 1 183 ? 3.538 7.187 -5.944 1.00 95.12 183 PHE A O 1
ATOM 1338 N N . GLU A 1 184 ? 2.846 7.181 -8.075 1.00 96.19 184 GLU A N 1
ATOM 1339 C CA . GLU A 1 184 ? 1.437 7.386 -7.762 1.00 96.19 184 GLU A CA 1
ATOM 1340 C C . GLU A 1 184 ? 0.536 6.510 -8.626 1.00 96.19 184 GLU A C 1
ATOM 1342 O O . GLU A 1 184 ? 0.823 6.211 -9.787 1.00 96.19 184 GLU A O 1
ATOM 1347 N N . GLY A 1 185 ? -0.574 6.069 -8.047 1.00 97.12 185 GLY A N 1
ATOM 1348 C CA . GLY A 1 185 ? -1.382 5.038 -8.672 1.00 97.12 185 GLY A CA 1
ATOM 1349 C C . GLY A 1 185 ? -2.582 4.624 -7.847 1.00 97.12 185 GLY A C 1
ATOM 1350 O O . GLY A 1 185 ? -3.082 5.391 -7.030 1.00 97.12 185 GLY A O 1
ATOM 1351 N N . THR A 1 186 ? -3.041 3.405 -8.098 1.00 97.56 186 THR A N 1
ATOM 1352 C CA . THR A 1 186 ? -4.176 2.753 -7.447 1.00 97.56 186 THR A CA 1
ATOM 1353 C C . THR A 1 186 ? -3.676 1.675 -6.496 1.00 97.56 186 THR A C 1
ATOM 1355 O O . THR A 1 186 ? -2.817 0.873 -6.865 1.00 97.56 186 THR A O 1
ATOM 1358 N N . PHE A 1 187 ? -4.235 1.659 -5.288 1.00 97.44 187 PHE A N 1
ATOM 1359 C CA . PHE A 1 187 ? -4.039 0.621 -4.286 1.00 97.44 187 PHE A CA 1
ATOM 1360 C C . PHE A 1 187 ? -5.255 -0.305 -4.292 1.00 97.44 187 PHE A C 1
ATOM 1362 O O . PHE A 1 187 ? -6.358 0.114 -3.926 1.00 97.44 187 PHE A O 1
ATOM 1369 N N . SER A 1 188 ? -5.047 -1.566 -4.657 1.00 98.06 188 SER A N 1
ATOM 1370 C CA . SER A 1 188 ? -6.078 -2.604 -4.595 1.00 98.06 188 SER A CA 1
ATOM 1371 C C . SER A 1 188 ? -5.635 -3.757 -3.708 1.00 98.06 188 SER A C 1
ATOM 1373 O O . SER A 1 188 ? -4.443 -4.034 -3.588 1.00 98.06 188 SER A O 1
ATOM 1375 N N . TYR A 1 189 ? -6.599 -4.439 -3.105 1.00 97.62 189 TYR A N 1
ATOM 1376 C CA . TYR A 1 189 ? -6.365 -5.580 -2.231 1.00 97.62 189 TYR A CA 1
ATOM 1377 C C . TYR A 1 189 ? -7.327 -6.722 -2.561 1.00 97.62 189 TYR A C 1
ATOM 1379 O O . TYR A 1 189 ? -8.418 -6.513 -3.095 1.00 97.62 189 TYR A O 1
ATOM 1387 N N . ASP A 1 190 ? -6.899 -7.929 -2.220 1.00 97.06 190 ASP A N 1
ATOM 1388 C CA . ASP A 1 190 ? -7.705 -9.145 -2.234 1.00 97.06 190 ASP A CA 1
ATOM 1389 C C . ASP A 1 190 ? -7.315 -9.981 -1.015 1.00 97.06 190 ASP A C 1
ATOM 1391 O O . ASP A 1 190 ? -6.234 -10.574 -0.979 1.00 97.06 190 ASP A O 1
ATOM 1395 N N . THR A 1 191 ? -8.152 -9.970 0.019 1.00 94.31 191 THR A N 1
ATOM 1396 C CA . THR A 1 191 ? -8.006 -10.832 1.188 1.00 94.31 191 THR A CA 1
ATOM 1397 C C . THR A 1 191 ? -8.696 -12.163 0.900 1.00 94.31 191 THR A C 1
ATOM 1399 O O . THR A 1 191 ? -9.881 -12.234 0.589 1.00 94.31 191 THR A O 1
ATOM 1402 N N . LEU A 1 192 ? -7.951 -13.262 1.007 1.00 93.19 192 LEU A N 1
ATOM 1403 C CA . LEU A 1 192 ? -8.456 -14.603 0.697 1.00 93.19 192 LEU A CA 1
ATOM 1404 C C . LEU A 1 192 ? -9.410 -15.110 1.782 1.00 93.19 192 LEU A C 1
ATOM 1406 O O . LEU A 1 192 ? -10.354 -15.853 1.499 1.00 93.19 192 LEU A O 1
ATOM 1410 N N . ARG A 1 193 ? -9.156 -14.712 3.032 1.00 90.88 193 ARG A N 1
ATOM 1411 C CA . ARG A 1 193 ? -9.933 -15.110 4.205 1.00 90.88 193 ARG A CA 1
ATOM 1412 C C . ARG A 1 193 ? -9.937 -14.027 5.276 1.00 90.88 193 ARG A C 1
ATOM 1414 O O . ARG A 1 193 ? -8.935 -13.341 5.466 1.00 90.88 193 ARG A O 1
ATOM 1421 N N . THR A 1 194 ? -11.051 -13.924 5.985 1.00 88.69 194 THR A N 1
ATOM 1422 C CA . THR A 1 194 ? -11.188 -13.128 7.212 1.00 88.69 194 THR A CA 1
ATOM 1423 C C . THR A 1 194 ? -10.530 -13.844 8.399 1.00 88.69 194 THR A C 1
ATOM 1425 O O . THR A 1 194 ? -10.188 -15.030 8.325 1.00 88.69 194 THR A O 1
ATOM 1428 N N . PHE A 1 195 ? -10.382 -13.146 9.525 1.00 81.00 195 PHE A N 1
ATOM 1429 C CA . PHE A 1 195 ? -9.777 -13.658 10.757 1.00 81.00 195 PHE A CA 1
ATOM 1430 C C . PHE A 1 195 ? -10.556 -14.853 11.336 1.00 81.00 195 PHE A C 1
ATOM 1432 O O . PHE A 1 195 ? -9.971 -15.709 11.997 1.00 81.00 195 PHE A O 1
ATOM 1439 N N . ASP A 1 196 ? -11.864 -14.934 11.062 1.00 85.69 196 ASP A N 1
ATOM 1440 C CA . ASP A 1 196 ? -12.745 -16.042 11.449 1.00 85.69 196 ASP A CA 1
ATOM 1441 C C . ASP A 1 196 ? -12.825 -17.166 10.393 1.00 85.69 196 ASP A C 1
ATOM 1443 O O . ASP A 1 196 ? -13.595 -18.115 10.545 1.00 85.69 196 ASP A O 1
ATOM 1447 N N . GLY A 1 197 ? -12.012 -17.091 9.333 1.00 87.00 197 GLY A N 1
ATOM 1448 C CA . GLY A 1 197 ? -11.870 -18.132 8.314 1.00 87.00 197 GLY A CA 1
ATOM 1449 C C . GLY A 1 197 ? -12.945 -18.136 7.224 1.00 87.00 197 GLY A C 1
ATOM 1450 O O . GLY A 1 197 ? -12.978 -19.069 6.418 1.00 87.00 197 GLY A O 1
ATOM 1451 N N . LYS A 1 198 ? -13.817 -17.123 7.165 1.00 92.69 198 LYS A N 1
ATOM 1452 C CA . LYS A 1 198 ? -14.777 -16.951 6.063 1.00 92.69 198 LYS A CA 1
ATOM 1453 C C . LYS A 1 198 ? -14.079 -16.442 4.802 1.00 92.69 198 LYS A C 1
ATOM 1455 O O . LYS A 1 198 ? -12.906 -16.074 4.819 1.00 92.69 198 LYS A O 1
ATOM 1460 N N . LYS A 1 199 ? -14.821 -16.426 3.688 1.00 93.25 199 LYS A N 1
ATOM 1461 C CA . LYS A 1 199 ? -14.378 -15.798 2.437 1.00 93.25 199 LYS A CA 1
ATOM 1462 C C . LYS A 1 199 ? -14.005 -14.338 2.716 1.00 93.25 199 LYS A C 1
ATOM 1464 O O . LYS A 1 199 ? -14.809 -13.625 3.313 1.00 93.25 199 LYS A O 1
ATOM 1469 N N . GLY A 1 200 ? -12.813 -13.928 2.290 1.00 92.88 200 GLY A N 1
ATOM 1470 C CA . GLY A 1 200 ? -12.371 -12.546 2.434 1.00 92.88 200 GLY A CA 1
ATOM 1471 C C . GLY A 1 200 ? -12.975 -11.602 1.390 1.00 92.88 200 GLY A C 1
ATOM 1472 O O . GLY A 1 200 ? -13.978 -11.912 0.734 1.00 92.88 200 GLY A O 1
ATOM 1473 N N . TRP A 1 201 ? -12.368 -10.429 1.275 1.00 95.12 201 TRP A N 1
ATOM 1474 C CA . TRP A 1 201 ? -12.890 -9.265 0.572 1.00 95.12 201 TRP A CA 1
ATOM 1475 C C . TRP A 1 201 ? -11.876 -8.757 -0.444 1.00 95.12 201 TRP A C 1
ATOM 1477 O O . TRP A 1 201 ? -10.671 -8.823 -0.226 1.00 95.12 201 TRP A O 1
ATOM 1487 N N . ASN A 1 202 ? -12.355 -8.192 -1.545 1.00 96.06 202 ASN A N 1
ATOM 1488 C CA . ASN A 1 202 ? -11.489 -7.542 -2.513 1.00 96.06 202 ASN A CA 1
ATOM 1489 C C . ASN A 1 202 ? -12.040 -6.179 -2.904 1.00 96.06 202 ASN A C 1
ATOM 1491 O O . ASN A 1 202 ? -13.240 -5.917 -2.819 1.00 96.06 202 ASN A O 1
ATOM 1495 N N . GLY A 1 203 ? -11.138 -5.300 -3.320 1.00 96.19 203 GLY A N 1
ATOM 1496 C CA . GLY A 1 203 ? -11.522 -3.956 -3.699 1.00 96.19 203 GLY A CA 1
ATOM 1497 C C . GLY A 1 203 ? -10.345 -3.040 -3.967 1.00 96.19 203 GLY A C 1
ATOM 1498 O O . GLY A 1 203 ? -9.173 -3.419 -3.919 1.00 96.19 203 GLY A O 1
ATOM 1499 N N . THR A 1 204 ? -10.689 -1.792 -4.253 1.00 96.38 204 THR A N 1
ATOM 1500 C CA . THR A 1 204 ? -9.744 -0.687 -4.361 1.00 96.38 204 THR A CA 1
ATOM 1501 C C . THR A 1 204 ? -9.896 0.176 -3.124 1.00 96.38 204 THR A C 1
ATOM 1503 O O . THR A 1 204 ? -10.984 0.661 -2.835 1.00 96.38 204 THR A O 1
ATOM 1506 N N . LEU A 1 205 ? -8.802 0.360 -2.390 1.00 95.44 205 LEU A N 1
ATOM 1507 C CA . LEU A 1 205 ? -8.793 1.224 -1.212 1.00 95.44 205 LEU A CA 1
ATOM 1508 C C . LEU A 1 205 ? -8.784 2.704 -1.614 1.00 95.44 205 LEU A C 1
ATOM 1510 O O . LEU A 1 205 ? -9.368 3.549 -0.942 1.00 95.44 205 LEU A O 1
ATOM 1514 N N . GLY A 1 206 ? -8.092 3.019 -2.710 1.00 95.12 206 GLY A N 1
ATOM 1515 C CA . GLY A 1 206 ? -7.983 4.374 -3.225 1.00 95.12 206 GLY A CA 1
ATOM 1516 C C . GLY A 1 206 ? -6.748 4.568 -4.093 1.00 95.12 206 GLY A C 1
ATOM 1517 O O . GLY A 1 206 ? -6.212 3.633 -4.692 1.00 95.12 206 GLY A O 1
ATOM 1518 N N . ARG A 1 207 ? -6.287 5.812 -4.145 1.00 95.31 207 ARG A N 1
ATOM 1519 C CA . ARG A 1 207 ? -5.066 6.241 -4.815 1.00 95.31 207 ARG A CA 1
ATOM 1520 C C . ARG A 1 207 ? -3.939 6.442 -3.816 1.00 95.31 207 ARG A C 1
ATOM 1522 O O . ARG A 1 207 ? -4.154 6.993 -2.745 1.00 95.31 207 ARG A O 1
ATOM 1529 N N . PHE A 1 208 ? -2.727 6.059 -4.179 1.00 94.31 208 PHE A N 1
ATOM 1530 C CA . PHE A 1 208 ? -1.538 6.350 -3.380 1.00 94.31 208 PHE A CA 1
ATOM 1531 C C . PHE A 1 208 ? -0.636 7.339 -4.112 1.00 94.31 208 PHE A C 1
ATOM 1533 O O . PHE A 1 208 ? -0.656 7.419 -5.345 1.00 94.31 208 PHE A O 1
ATOM 1540 N N . LYS A 1 209 ? 0.181 8.054 -3.342 1.00 93.56 209 LYS A N 1
ATOM 1541 C CA . LYS A 1 209 ? 1.281 8.876 -3.840 1.00 93.56 209 LYS A CA 1
ATOM 1542 C C . LYS A 1 209 ? 2.421 8.796 -2.839 1.00 93.56 209 LYS A C 1
ATOM 1544 O O . LYS A 1 209 ? 2.231 9.135 -1.679 1.00 93.56 209 LYS A O 1
ATOM 1549 N N . ILE A 1 210 ? 3.579 8.318 -3.279 1.00 92.12 210 ILE A N 1
ATOM 1550 C CA . ILE A 1 210 ? 4.750 8.117 -2.421 1.00 92.12 210 ILE A CA 1
ATOM 1551 C C . ILE A 1 210 ? 6.010 8.610 -3.143 1.00 92.12 210 ILE A C 1
ATOM 1553 O O . ILE A 1 210 ? 6.043 8.564 -4.377 1.00 92.12 210 ILE A O 1
ATOM 1557 N N . PRO A 1 211 ? 7.055 9.075 -2.439 1.00 92.31 211 PRO A N 1
ATOM 1558 C CA . PRO A 1 211 ? 8.321 9.401 -3.083 1.00 92.31 211 PRO A CA 1
ATOM 1559 C C . PRO A 1 211 ? 8.884 8.192 -3.841 1.00 92.31 211 PRO A C 1
ATOM 1561 O O . PRO A 1 211 ? 8.979 7.095 -3.296 1.00 92.31 211 PRO A O 1
ATOM 1564 N N . THR A 1 212 ? 9.294 8.359 -5.099 1.00 93.06 212 THR A N 1
ATOM 1565 C CA . THR A 1 212 ? 9.751 7.217 -5.910 1.00 93.06 212 THR A CA 1
ATOM 1566 C C . THR A 1 212 ? 10.930 6.498 -5.253 1.00 93.06 212 THR A C 1
ATOM 1568 O O . THR A 1 212 ? 10.952 5.271 -5.177 1.00 93.06 212 THR A O 1
ATOM 1571 N N . CYS A 1 213 ? 11.884 7.257 -4.711 1.00 90.50 213 CYS A N 1
ATOM 1572 C CA . CYS A 1 213 ? 13.081 6.708 -4.076 1.00 90.50 213 CYS A CA 1
ATOM 1573 C C . CYS A 1 213 ? 12.843 6.148 -2.666 1.00 90.50 213 CYS A C 1
ATOM 1575 O O . CYS A 1 213 ? 13.763 5.569 -2.093 1.00 90.50 213 CYS A O 1
ATOM 1577 N N . SER A 1 214 ? 11.641 6.306 -2.092 1.00 87.94 214 SER A N 1
ATOM 1578 C CA . SER A 1 214 ? 11.294 5.641 -0.830 1.00 87.94 214 SER A CA 1
ATOM 1579 C C . SER A 1 214 ? 10.828 4.201 -1.035 1.00 87.94 214 SER A C 1
ATOM 1581 O O . SER A 1 214 ? 10.700 3.477 -0.055 1.00 87.94 214 SER A O 1
ATOM 1583 N N . ILE A 1 215 ? 10.549 3.795 -2.281 1.00 91.56 215 ILE A N 1
ATOM 1584 C CA . ILE A 1 215 ? 10.136 2.429 -2.620 1.00 91.56 215 ILE A CA 1
ATOM 1585 C C . ILE A 1 215 ? 11.070 1.776 -3.639 1.00 91.56 215 ILE A C 1
ATOM 1587 O O . ILE A 1 215 ? 11.436 0.618 -3.471 1.00 91.56 215 ILE A O 1
ATOM 1591 N N . PHE A 1 216 ? 11.494 2.497 -4.677 1.00 91.81 216 PHE A N 1
ATOM 1592 C CA . PHE A 1 216 ? 12.419 1.996 -5.685 1.00 91.81 216 PHE A CA 1
ATOM 1593 C C . PHE A 1 216 ? 13.848 2.406 -5.359 1.00 91.81 216 PHE A C 1
ATOM 1595 O O . PHE A 1 216 ? 14.115 3.465 -4.790 1.00 91.81 216 PHE A O 1
ATOM 1602 N N . ARG A 1 217 ? 14.802 1.606 -5.833 1.00 86.12 217 ARG A N 1
ATOM 1603 C CA . ARG A 1 217 ? 16.204 2.014 -5.849 1.00 86.12 217 ARG A CA 1
ATOM 1604 C C . ARG A 1 217 ? 16.447 3.037 -6.965 1.00 86.12 217 ARG A C 1
ATOM 1606 O O . ARG A 1 217 ? 16.548 2.668 -8.136 1.00 86.12 217 ARG A O 1
ATOM 1613 N N . CYS A 1 218 ? 16.568 4.306 -6.586 1.00 83.94 218 CYS A N 1
ATOM 1614 C CA . CYS A 1 218 ? 16.989 5.385 -7.480 1.00 83.94 218 CYS A CA 1
ATOM 1615 C C . CYS A 1 218 ? 18.493 5.333 -7.795 1.00 83.94 218 CYS A C 1
ATOM 1617 O O . CYS A 1 218 ? 19.256 4.607 -7.143 1.00 83.94 218 CYS A O 1
ATOM 1619 N N . GLN A 1 219 ? 18.898 6.062 -8.841 1.00 69.94 219 GLN A N 1
ATOM 1620 C CA . GLN A 1 219 ? 20.302 6.202 -9.228 1.00 69.94 219 GLN A CA 1
ATOM 1621 C C . GLN A 1 219 ? 21.107 7.059 -8.258 1.00 69.94 219 GLN A C 1
ATOM 1623 O O . GLN A 1 219 ? 20.569 8.088 -7.803 1.00 69.94 219 GLN A O 1
#

Secondary structure (DSSP, 8-state):
-----------------------S------S---TTTTPPPTT--B-TT--B--TT-EEE-SS-HHHHHHHHHHHHTTTS-GGG-----TT-GGG-EEEEEEEBPBGGGPPTTS-SSEEEBPTT-EEEEEEE-HHHHHH-PPPPPPEEE-EEEEEEETTEEEEEEE-SSEEEEEEEEE-SSEEEEEEEEEESB-TTSSB--EEEEEEEEEEGGGTB---

Sequence (219 aa):
MKRVVVVLMLALGFAGISGCQKAKNSTRVSTGSNVRSGGIAPGSTTTPSGIQLTKEANVTTTDSQESFQLGVGDLLEGQVARDYVGAVSRSASDGTGVFIGGKVELENGQRIGVSNGVVSVAANSELLIAVYDSYYTQQGLDPIPPIYLKKASGMVNGNSADITFSDAYGTIRLFGQFNNQTFEGTFSYDTLRTFDGKKGWNGTLGRFKIPTCSIFRCQ

pLDDT: mean 81.78, std 17.37, range [34.41, 98.62]